Protein AF-X1HTS3-F1 (afdb_monomer)

Structure (mmCIF, N/CA/C/O backbone):
data_AF-X1HTS3-F1
#
_entry.id   AF-X1HTS3-F1
#
loop_
_atom_site.group_PDB
_atom_site.id
_atom_site.type_symbol
_atom_site.label_atom_id
_atom_site.label_alt_id
_atom_site.label_comp_id
_atom_site.label_asym_id
_atom_site.label_entity_id
_atom_site.label_seq_id
_atom_site.pdbx_PDB_ins_code
_atom_site.Cartn_x
_atom_site.Cartn_y
_atom_site.Cartn_z
_atom_site.occupancy
_atom_site.B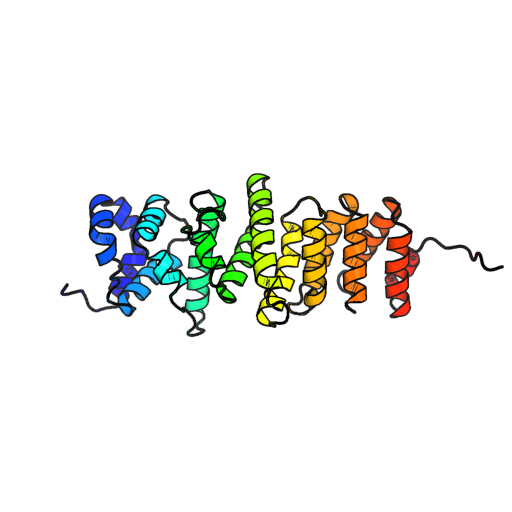_iso_or_equiv
_atom_site.auth_seq_id
_atom_site.auth_comp_id
_atom_site.auth_asym_id
_atom_site.auth_atom_id
_atom_site.pdbx_PDB_model_num
ATOM 1 N N . ARG A 1 1 ? 29.112 -5.895 -29.785 1.00 49.72 1 ARG A N 1
ATOM 2 C CA . ARG A 1 1 ? 28.984 -4.421 -29.858 1.00 49.72 1 ARG A CA 1
ATOM 3 C C . ARG A 1 1 ? 30.285 -3.902 -29.273 1.00 49.72 1 ARG A C 1
ATOM 5 O O . ARG A 1 1 ? 30.536 -4.240 -28.128 1.00 49.72 1 ARG A O 1
ATOM 12 N N . GLU A 1 2 ? 31.117 -3.188 -30.028 1.00 54.78 2 GLU A N 1
ATOM 13 C CA . GLU A 1 2 ? 32.070 -2.262 -29.398 1.00 54.78 2 GLU A CA 1
ATOM 14 C C . GLU A 1 2 ? 31.195 -1.134 -28.839 1.00 54.78 2 GLU A C 1
ATOM 16 O O . GLU A 1 2 ? 30.788 -0.220 -29.549 1.00 54.78 2 GLU A O 1
ATOM 21 N N . THR A 1 3 ? 30.652 -1.340 -27.641 1.00 61.19 3 THR A N 1
ATOM 22 C CA . THR A 1 3 ? 29.876 -0.321 -26.935 1.00 61.19 3 THR A CA 1
ATOM 23 C C . THR A 1 3 ? 30.837 0.685 -26.348 1.00 61.19 3 THR A C 1
ATOM 25 O O . THR A 1 3 ? 31.826 0.280 -25.745 1.00 61.19 3 THR A O 1
ATOM 28 N N . GLU A 1 4 ? 30.486 1.966 -26.444 1.00 73.94 4 GLU A N 1
ATOM 29 C CA . GLU A 1 4 ? 30.947 2.978 -25.496 1.00 73.94 4 GLU A CA 1
ATOM 30 C C . GLU A 1 4 ? 30.876 2.381 -24.071 1.00 73.94 4 GLU A C 1
ATOM 32 O O . GLU A 1 4 ? 29.781 1.994 -23.642 1.00 73.94 4 GLU A O 1
ATOM 37 N N . PRO A 1 5 ? 32.019 2.185 -23.385 1.00 77.31 5 PRO A N 1
ATOM 38 C CA . PRO A 1 5 ? 32.101 1.326 -22.202 1.00 77.31 5 PRO A CA 1
ATOM 39 C C . PRO A 1 5 ? 31.583 2.007 -20.933 1.00 77.31 5 PRO A C 1
ATOM 41 O O . PRO A 1 5 ? 31.473 1.368 -19.891 1.00 77.31 5 PRO A O 1
ATOM 44 N N . THR A 1 6 ? 31.268 3.299 -20.997 1.00 91.75 6 THR A N 1
ATOM 45 C CA . THR A 1 6 ? 30.862 4.084 -19.832 1.00 91.75 6 THR A CA 1
ATOM 46 C C . THR A 1 6 ? 29.429 3.759 -19.395 1.00 91.75 6 THR A C 1
ATOM 48 O O . THR A 1 6 ? 28.504 3.595 -20.205 1.00 91.75 6 THR A O 1
ATOM 51 N N . LEU A 1 7 ? 29.211 3.669 -18.081 1.00 92.25 7 LEU A N 1
ATOM 52 C CA . LEU A 1 7 ? 27.870 3.467 -17.522 1.00 92.25 7 LEU A CA 1
ATOM 53 C C . LEU A 1 7 ? 27.005 4.716 -17.726 1.00 92.25 7 LEU A C 1
ATOM 55 O O . LEU A 1 7 ? 25.802 4.602 -17.956 1.00 92.25 7 LEU A O 1
ATOM 59 N N . GLU A 1 8 ? 27.619 5.897 -17.749 1.00 93.62 8 GLU A N 1
ATOM 60 C CA . GLU A 1 8 ? 26.998 7.195 -18.013 1.00 93.62 8 GLU A CA 1
ATOM 61 C C . GLU A 1 8 ? 26.291 7.225 -19.368 1.00 93.62 8 GLU A C 1
ATOM 63 O O . GLU A 1 8 ? 25.178 7.754 -19.484 1.00 93.62 8 GLU A O 1
ATOM 68 N N . PHE A 1 9 ? 26.894 6.611 -20.391 1.00 93.69 9 PHE A N 1
ATOM 69 C CA . PHE A 1 9 ? 26.254 6.457 -21.691 1.00 93.69 9 PHE A CA 1
ATOM 70 C C . PHE A 1 9 ? 24.968 5.630 -21.575 1.00 93.69 9 PHE A C 1
ATOM 72 O O . PHE A 1 9 ? 23.927 6.006 -22.114 1.00 93.69 9 PHE A O 1
ATOM 79 N N . SER A 1 10 ? 25.002 4.547 -20.797 1.00 94.69 10 SER A N 1
ATOM 80 C CA . SER A 1 10 ? 23.842 3.668 -20.595 1.00 94.69 10 SER A CA 1
ATOM 81 C C . SER A 1 10 ? 22.725 4.379 -19.830 1.00 94.69 10 SER A C 1
ATOM 83 O O . SER A 1 10 ? 21.585 4.389 -20.298 1.00 94.69 10 SER A O 1
ATOM 85 N N . VAL A 1 11 ? 23.054 5.072 -18.732 1.00 95.12 11 VAL A N 1
ATOM 86 C CA . VAL A 1 11 ? 22.104 5.923 -17.989 1.00 95.12 11 VAL A CA 1
ATOM 87 C C . VAL A 1 11 ? 21.462 6.953 -18.917 1.00 95.12 11 VAL A C 1
ATOM 89 O O . VAL A 1 11 ? 20.243 7.135 -18.897 1.00 95.12 11 VAL A O 1
ATOM 92 N N . SER A 1 12 ? 22.265 7.601 -19.764 1.00 95.75 12 SER A N 1
ATOM 93 C CA . SER A 1 12 ? 21.791 8.615 -20.708 1.00 95.75 12 SER A CA 1
ATOM 94 C C . SER A 1 12 ? 20.804 8.036 -21.723 1.00 95.75 12 SER A C 1
ATOM 96 O O . SER A 1 12 ? 19.764 8.647 -21.973 1.00 95.75 12 SER A O 1
ATOM 98 N N . LEU A 1 13 ? 21.062 6.839 -22.259 1.00 95.25 13 LEU A N 1
ATOM 99 C CA . LEU A 1 13 ? 20.126 6.177 -23.170 1.00 95.25 13 LEU A CA 1
ATOM 100 C C . LEU A 1 13 ? 18.764 5.911 -22.511 1.00 95.25 13 LEU A C 1
ATOM 102 O O . LEU A 1 13 ? 17.727 6.154 -23.130 1.00 95.25 13 LEU A O 1
ATOM 106 N N . GLY A 1 14 ? 18.751 5.457 -21.256 1.00 95.44 14 GLY A N 1
ATOM 107 C CA . GLY A 1 14 ? 17.516 5.261 -20.495 1.00 95.44 14 GLY A CA 1
ATOM 108 C C . GLY A 1 14 ? 16.783 6.569 -20.204 1.00 95.44 14 GLY A C 1
ATOM 109 O O . GLY A 1 14 ? 15.591 6.707 -20.494 1.00 95.44 14 GLY A O 1
ATOM 110 N N . LYS A 1 15 ? 17.517 7.565 -19.696 1.00 95.50 15 LYS A N 1
ATOM 111 C CA . LYS A 1 15 ? 17.009 8.910 -19.394 1.00 95.50 15 LYS A CA 1
ATOM 112 C C . LYS A 1 15 ? 16.331 9.541 -20.604 1.00 95.50 15 LYS A C 1
ATOM 114 O O . LYS A 1 15 ? 15.234 10.081 -20.481 1.00 95.50 15 LYS A O 1
ATOM 119 N N . TYR A 1 16 ? 16.946 9.452 -21.779 1.00 96.12 16 TYR A N 1
ATOM 120 C CA . TYR A 1 16 ? 16.428 10.078 -22.993 1.00 96.12 16 TYR A CA 1
ATOM 121 C C . TYR A 1 16 ? 15.549 9.156 -23.849 1.00 96.12 16 TYR A C 1
ATOM 123 O O . TYR A 1 16 ? 15.117 9.578 -24.921 1.00 96.12 16 TYR A O 1
ATOM 131 N N . LEU A 1 17 ? 15.202 7.947 -23.383 1.00 96.50 17 LEU A N 1
ATOM 132 C CA . LEU A 1 17 ? 14.462 6.952 -24.171 1.00 96.50 17 LEU A CA 1
ATOM 133 C C . LEU A 1 17 ? 13.191 7.513 -24.823 1.00 96.50 17 LEU A C 1
ATOM 135 O O . LEU A 1 17 ? 12.964 7.271 -26.004 1.00 96.50 17 LEU A O 1
ATOM 139 N N . ALA A 1 18 ? 12.378 8.283 -24.090 1.00 94.75 18 ALA A N 1
ATOM 140 C CA . ALA A 1 18 ? 11.152 8.856 -24.650 1.00 94.75 18 ALA A CA 1
ATOM 141 C C . ALA A 1 18 ? 11.414 9.867 -25.775 1.00 94.75 18 ALA A C 1
ATOM 143 O O . ALA A 1 18 ? 10.659 9.905 -26.743 1.00 94.75 18 ALA A O 1
ATOM 144 N N . TYR A 1 19 ? 12.496 10.642 -25.682 1.00 95.12 19 TYR A N 1
ATOM 145 C CA . TYR A 1 19 ? 12.891 11.579 -26.731 1.00 95.12 19 TYR A CA 1
ATOM 146 C C . TYR A 1 19 ? 13.418 10.841 -27.960 1.00 95.12 19 TYR A C 1
ATOM 148 O O . TYR A 1 19 ? 13.017 11.153 -29.076 1.00 95.12 19 TYR A O 1
ATOM 156 N N . ILE A 1 20 ? 14.251 9.815 -27.766 1.00 95.69 20 ILE A N 1
ATOM 157 C CA . ILE A 1 20 ? 14.751 8.986 -28.873 1.00 95.69 20 ILE A CA 1
ATOM 158 C C . ILE A 1 20 ? 13.578 8.269 -29.558 1.00 95.69 20 ILE A C 1
ATOM 160 O O . ILE A 1 20 ? 13.512 8.223 -30.781 1.00 95.69 20 ILE A O 1
ATOM 164 N N . TYR A 1 21 ? 12.615 7.766 -28.781 1.00 96.19 21 TYR A N 1
ATOM 165 C CA . TYR A 1 21 ? 11.410 7.120 -29.302 1.00 96.19 21 TYR A CA 1
ATOM 166 C C . TYR A 1 21 ? 10.519 8.086 -30.089 1.00 96.19 21 TYR A C 1
ATOM 168 O O . TYR A 1 21 ? 9.949 7.703 -31.107 1.00 96.19 21 TYR A O 1
ATOM 176 N N . TYR A 1 22 ? 10.407 9.334 -29.632 1.00 95.44 22 TYR A N 1
ATOM 177 C CA . TYR A 1 22 ? 9.700 10.387 -30.358 1.00 95.44 22 TYR A CA 1
ATOM 178 C C . TYR A 1 22 ? 10.377 10.717 -31.697 1.00 95.44 22 TYR A C 1
ATOM 180 O O . TYR A 1 22 ? 9.685 10.896 -32.694 1.00 95.44 22 TYR A O 1
ATOM 188 N N . LEU A 1 23 ? 11.714 10.762 -31.727 1.00 97.56 23 LEU A N 1
ATOM 189 C CA . LEU A 1 23 ? 12.487 11.048 -32.939 1.00 97.56 23 LEU A CA 1
ATOM 190 C C . LEU A 1 23 ? 12.458 9.890 -33.947 1.00 97.56 23 LEU A C 1
ATOM 192 O O . LEU A 1 23 ? 12.258 10.125 -35.135 1.00 97.56 23 LEU A O 1
ATOM 196 N N . ASP A 1 24 ? 12.641 8.649 -33.489 1.00 97.56 24 ASP A N 1
ATOM 197 C CA . ASP A 1 24 ? 12.594 7.458 -34.342 1.00 97.56 24 ASP A CA 1
ATOM 198 C C . ASP A 1 24 ? 12.057 6.227 -33.588 1.00 97.56 24 ASP A C 1
ATOM 200 O O . ASP A 1 24 ? 12.786 5.375 -33.060 1.00 97.56 24 ASP A O 1
ATOM 204 N N . LYS A 1 25 ? 10.727 6.104 -33.592 1.00 97.06 25 LYS A N 1
ATOM 205 C CA . LYS A 1 25 ? 9.991 4.970 -33.015 1.00 97.06 25 LYS A CA 1
ATOM 206 C C . LYS A 1 25 ? 10.446 3.623 -33.581 1.00 97.06 25 LYS A C 1
ATOM 208 O O . LYS A 1 25 ? 10.535 2.641 -32.834 1.00 97.06 25 LYS A O 1
ATOM 213 N N . LYS A 1 26 ? 10.718 3.543 -34.890 1.00 98.06 26 LYS A N 1
ATOM 214 C CA . LYS A 1 26 ? 11.087 2.284 -35.556 1.00 98.06 26 LYS A CA 1
ATOM 215 C C . LYS A 1 26 ? 12.472 1.842 -35.102 1.00 98.06 26 LYS A C 1
ATOM 217 O O . LYS A 1 26 ? 12.658 0.672 -34.762 1.00 98.06 26 LYS A O 1
ATOM 222 N N . TRP A 1 27 ? 13.418 2.774 -35.038 1.00 97.69 27 TRP A N 1
ATOM 223 C CA . TRP A 1 27 ? 14.759 2.494 -34.554 1.00 97.69 27 TRP A CA 1
ATOM 224 C C . TRP A 1 27 ? 14.745 2.039 -33.096 1.00 97.69 27 TRP A C 1
ATOM 226 O O . TRP A 1 27 ? 15.319 0.991 -32.804 1.00 97.69 27 TRP A O 1
ATOM 236 N N . VAL A 1 28 ? 14.040 2.733 -32.193 1.00 97.69 28 VAL A N 1
ATOM 237 C CA . VAL A 1 28 ? 13.967 2.312 -30.779 1.00 97.69 28 VAL A CA 1
ATOM 238 C C . VAL A 1 28 ? 13.342 0.929 -30.642 1.00 97.69 28 VAL A C 1
ATOM 240 O O . VAL A 1 28 ? 13.884 0.084 -29.935 1.00 97.69 28 VAL A O 1
ATOM 243 N N . THR A 1 29 ? 12.252 0.660 -31.362 1.00 97.62 29 THR A N 1
ATOM 244 C CA . THR A 1 29 ? 11.585 -0.652 -31.332 1.00 97.62 29 THR A CA 1
ATOM 245 C C . THR A 1 29 ? 12.534 -1.776 -31.755 1.00 97.62 29 THR A C 1
ATOM 247 O O . THR A 1 29 ? 12.620 -2.798 -31.076 1.00 97.62 29 THR A O 1
ATOM 250 N N . ASN A 1 30 ? 13.303 -1.567 -32.828 1.00 97.62 30 ASN A N 1
ATOM 251 C CA . ASN A 1 30 ? 14.251 -2.558 -33.347 1.00 97.62 30 ASN A CA 1
ATOM 252 C C . ASN A 1 30 ? 15.521 -2.697 -32.493 1.00 97.62 30 ASN A C 1
ATOM 254 O O . ASN A 1 30 ? 16.197 -3.721 -32.556 1.00 97.62 30 ASN A O 1
ATOM 258 N N . ASN A 1 31 ? 15.865 -1.677 -31.702 1.00 96.62 31 ASN A N 1
ATOM 259 C CA . ASN A 1 31 ? 17.111 -1.618 -30.938 1.00 96.62 31 ASN A CA 1
ATOM 260 C C . ASN A 1 31 ? 16.891 -1.627 -29.417 1.00 96.62 31 ASN A C 1
ATOM 262 O O . ASN A 1 31 ? 17.845 -1.400 -28.677 1.00 96.62 31 ASN A O 1
ATOM 266 N N . ILE A 1 32 ? 15.687 -1.929 -28.918 1.00 97.38 32 ILE A N 1
ATOM 267 C CA . ILE A 1 32 ? 15.383 -1.844 -27.480 1.00 97.38 32 ILE A CA 1
ATOM 268 C C . ILE A 1 32 ? 16.305 -2.728 -26.627 1.00 97.38 32 ILE A C 1
ATOM 270 O O . ILE A 1 32 ? 16.871 -2.257 -25.647 1.00 97.38 32 ILE A O 1
ATOM 274 N N . ASN A 1 33 ? 16.582 -3.960 -27.064 1.00 96.38 33 ASN A N 1
ATOM 275 C CA . ASN A 1 33 ? 17.510 -4.866 -26.373 1.00 96.38 33 ASN A CA 1
ATOM 276 C C . ASN A 1 33 ? 18.985 -4.448 -26.528 1.00 96.38 33 ASN A C 1
ATOM 278 O O . ASN A 1 33 ? 19.842 -4.943 -25.808 1.00 96.38 33 ASN A O 1
ATOM 282 N N . ARG A 1 34 ? 19.304 -3.535 -27.456 1.00 93.75 34 ARG A N 1
ATOM 283 C CA . ARG A 1 34 ? 20.626 -2.893 -27.523 1.00 93.75 34 ARG A CA 1
ATOM 284 C C . ARG A 1 34 ? 20.688 -1.696 -26.580 1.00 93.75 34 ARG A C 1
ATOM 286 O O . ARG A 1 34 ? 21.739 -1.442 -26.011 1.00 93.75 34 ARG A O 1
ATOM 293 N N . ILE A 1 35 ? 19.598 -0.954 -26.404 1.00 95.19 35 ILE A N 1
ATOM 294 C CA . ILE A 1 35 ? 19.522 0.117 -25.400 1.00 95.19 35 ILE A CA 1
ATOM 295 C C . ILE A 1 35 ? 19.636 -0.476 -23.989 1.00 95.19 35 ILE A C 1
ATOM 297 O O . ILE A 1 35 ? 20.363 0.058 -23.160 1.00 95.19 35 ILE A O 1
ATOM 301 N N . PHE A 1 36 ? 18.985 -1.617 -23.761 1.00 95.38 36 PHE A N 1
ATOM 302 C CA . PHE A 1 36 ? 18.969 -2.355 -22.501 1.00 95.38 36 PHE A CA 1
ATOM 303 C C . PHE A 1 36 ? 19.617 -3.741 -22.688 1.00 95.38 36 PHE A C 1
ATOM 305 O O . PHE A 1 36 ? 18.897 -4.729 -22.872 1.00 95.38 36 PHE A O 1
ATOM 312 N N . PRO A 1 37 ? 20.961 -3.837 -22.679 1.00 93.00 37 PRO A N 1
ATOM 313 C CA . PRO A 1 37 ? 21.684 -5.062 -23.024 1.00 93.00 37 PRO A CA 1
ATOM 314 C C . PRO A 1 37 ? 21.517 -6.146 -21.954 1.00 93.00 37 PRO A C 1
ATOM 316 O O . PRO A 1 37 ? 22.224 -6.154 -20.958 1.00 93.00 37 PRO A O 1
ATOM 319 N N . LYS A 1 38 ? 20.597 -7.093 -22.163 1.00 89.50 38 LYS A N 1
ATOM 320 C CA . LYS A 1 38 ? 20.251 -8.118 -21.157 1.00 89.50 38 LYS A CA 1
ATOM 321 C C . LYS A 1 38 ? 21.414 -9.009 -20.726 1.00 89.50 38 LYS A C 1
ATOM 323 O O . LYS A 1 38 ? 21.359 -9.503 -19.605 1.00 89.50 38 LYS A O 1
ATOM 328 N N . ASP A 1 39 ? 22.411 -9.181 -21.587 1.00 90.12 39 ASP A N 1
ATOM 329 C CA . ASP A 1 39 ? 23.591 -10.018 -21.342 1.00 90.12 39 ASP A CA 1
ATOM 330 C C . ASP A 1 39 ? 24.698 -9.264 -20.577 1.00 90.12 39 ASP A C 1
ATOM 332 O O . ASP A 1 39 ? 25.753 -9.824 -20.299 1.00 90.12 39 ASP A O 1
ATOM 336 N N . ASN A 1 40 ? 24.481 -7.981 -20.255 1.00 90.81 40 ASN A N 1
ATOM 337 C CA . ASN A 1 40 ? 25.385 -7.160 -19.457 1.00 90.81 40 ASN A CA 1
ATOM 338 C C . ASN A 1 40 ? 24.595 -6.452 -18.348 1.00 90.81 40 ASN A C 1
ATOM 340 O O . ASN A 1 40 ? 24.005 -5.392 -18.572 1.00 90.81 40 ASN A O 1
ATOM 344 N N . ASP A 1 41 ? 24.586 -7.048 -17.155 1.00 89.56 41 ASP A N 1
ATOM 345 C CA . ASP A 1 41 ? 23.763 -6.592 -16.031 1.00 89.56 41 ASP A CA 1
ATOM 346 C C . ASP A 1 41 ? 24.087 -5.165 -15.585 1.00 89.56 41 ASP A C 1
ATOM 348 O O . ASP A 1 41 ? 23.161 -4.386 -15.375 1.00 89.56 41 ASP A O 1
ATOM 352 N N . LEU A 1 42 ? 25.368 -4.781 -15.542 1.00 90.19 42 LEU A N 1
ATOM 353 C CA . LEU A 1 42 ? 25.788 -3.434 -15.140 1.00 90.19 42 LEU A CA 1
ATOM 354 C C . LEU A 1 42 ? 25.238 -2.361 -16.088 1.00 90.19 42 LEU A C 1
ATOM 356 O O . LEU A 1 42 ? 24.623 -1.385 -15.657 1.00 90.19 42 LEU A O 1
ATOM 360 N N . HIS A 1 43 ? 25.406 -2.556 -17.398 1.00 92.50 43 HIS A N 1
ATOM 361 C CA . HIS A 1 43 ? 24.903 -1.611 -18.396 1.00 92.50 43 HIS A CA 1
ATOM 362 C C . HIS A 1 43 ? 23.375 -1.637 -18.503 1.00 92.50 43 HIS A C 1
ATOM 364 O O . HIS A 1 43 ? 22.750 -0.591 -18.697 1.00 92.50 43 HIS A O 1
ATOM 370 N N . TRP A 1 44 ? 22.758 -2.815 -18.368 1.00 94.69 44 TRP A N 1
ATOM 371 C CA . TRP A 1 44 ? 21.305 -2.942 -18.323 1.00 94.69 44 TRP A CA 1
ATOM 372 C C . TRP A 1 44 ? 20.720 -2.185 -17.130 1.00 94.69 44 TRP A C 1
ATOM 374 O O . TRP A 1 44 ? 19.797 -1.394 -17.324 1.00 94.69 44 TRP A O 1
ATOM 384 N N . GLN A 1 45 ? 21.275 -2.382 -15.932 1.00 91.94 45 GLN A N 1
ATOM 385 C CA . GLN A 1 45 ? 20.830 -1.726 -14.707 1.00 91.94 45 GLN A CA 1
ATOM 386 C C . GLN A 1 45 ? 21.020 -0.216 -14.816 1.00 91.94 45 GLN A C 1
ATOM 388 O O . GLN A 1 45 ? 20.069 0.522 -14.591 1.00 91.94 45 GLN A O 1
ATOM 393 N N . ALA A 1 46 ? 22.188 0.255 -15.263 1.00 92.62 46 ALA A N 1
ATOM 394 C CA . ALA A 1 46 ? 22.448 1.677 -15.483 1.00 92.62 46 ALA A CA 1
ATOM 395 C C . ALA A 1 46 ? 21.421 2.318 -16.437 1.00 92.62 46 ALA A C 1
ATOM 397 O O . ALA A 1 46 ? 20.824 3.352 -16.122 1.00 92.62 46 ALA A O 1
ATOM 398 N N . ALA A 1 47 ? 21.147 1.677 -17.579 1.00 95.00 47 ALA A N 1
ATOM 399 C CA . ALA A 1 47 ? 20.139 2.159 -18.517 1.00 95.00 47 ALA A CA 1
ATOM 400 C C . ALA A 1 47 ? 18.726 2.128 -17.925 1.00 95.00 47 ALA A C 1
ATOM 402 O O . ALA A 1 47 ? 17.976 3.098 -18.052 1.00 95.00 47 ALA A O 1
ATOM 403 N N . PHE A 1 48 ? 18.334 1.038 -17.267 1.00 94.88 48 PHE A N 1
ATOM 404 C CA . PHE A 1 48 ? 16.983 0.897 -16.729 1.00 94.88 48 PHE A CA 1
ATOM 405 C C . PHE A 1 48 ? 16.733 1.835 -15.541 1.00 94.88 48 PHE A C 1
ATOM 407 O O . PHE A 1 48 ? 15.667 2.439 -15.467 1.00 94.88 48 PHE A O 1
ATOM 414 N N . THR A 1 49 ? 17.742 2.067 -14.700 1.00 92.56 49 THR A N 1
ATOM 415 C CA . THR A 1 49 ? 17.766 3.110 -13.664 1.00 92.56 49 THR A CA 1
ATOM 416 C C . THR A 1 49 ? 17.546 4.493 -14.272 1.00 92.56 49 THR A C 1
ATOM 418 O O . THR A 1 49 ? 16.667 5.227 -13.820 1.00 92.56 49 THR A O 1
ATOM 421 N N . GLY A 1 50 ? 18.265 4.838 -15.348 1.00 94.12 50 GLY A N 1
ATOM 422 C CA . GLY A 1 50 ? 18.048 6.094 -16.072 1.00 94.12 50 GLY A CA 1
ATOM 423 C C . GLY A 1 50 ? 16.616 6.230 -16.604 1.00 94.12 50 GLY A C 1
ATOM 424 O O . GLY A 1 50 ? 16.022 7.304 -16.542 1.00 94.12 50 GLY A O 1
ATOM 425 N N . TYR A 1 51 ? 16.020 5.136 -17.078 1.00 95.50 51 TYR A N 1
ATOM 426 C CA . TYR A 1 51 ? 14.622 5.138 -17.502 1.00 95.50 51 TYR A CA 1
ATOM 427 C C . TYR A 1 51 ? 13.648 5.333 -16.322 1.00 95.50 51 TYR A C 1
ATOM 429 O O . TYR A 1 51 ? 12.814 6.236 -16.353 1.00 95.50 51 TYR A O 1
ATOM 437 N N . LEU A 1 52 ? 13.758 4.536 -15.259 1.00 93.62 52 LEU A N 1
ATOM 438 C CA . LEU A 1 52 ? 12.839 4.596 -14.118 1.00 93.62 52 LEU A CA 1
ATOM 439 C C . LEU A 1 52 ? 12.917 5.928 -13.360 1.00 93.62 52 LEU A C 1
ATOM 441 O O . LEU A 1 52 ? 11.893 6.460 -12.936 1.00 93.62 52 LEU A O 1
ATOM 445 N N . PHE A 1 53 ? 14.117 6.488 -13.201 1.00 91.25 53 PHE A N 1
ATOM 446 C CA . PHE A 1 53 ? 14.317 7.704 -12.415 1.00 91.25 53 PHE A CA 1
ATOM 447 C C . PHE A 1 53 ? 13.761 8.959 -13.101 1.00 91.25 53 PHE A C 1
ATOM 449 O O . PHE A 1 53 ? 13.151 9.807 -12.449 1.00 91.25 53 PHE A O 1
ATOM 456 N N . TYR A 1 54 ? 13.973 9.097 -14.415 1.00 89.75 54 TYR A N 1
ATOM 457 C CA . TYR A 1 54 ? 13.669 10.340 -15.130 1.00 89.75 54 TYR A CA 1
ATOM 458 C C . TYR A 1 54 ? 12.275 10.371 -15.780 1.00 89.75 54 TYR A C 1
ATOM 460 O O . TYR A 1 54 ? 11.783 11.456 -16.102 1.00 89.75 54 TYR A O 1
ATOM 468 N N . HIS A 1 55 ? 11.596 9.230 -15.946 1.00 83.31 55 HIS A N 1
ATOM 469 C CA . HIS A 1 55 ? 10.284 9.164 -16.607 1.00 83.31 55 HIS A CA 1
ATOM 470 C C . HIS A 1 55 ? 9.117 9.128 -15.616 1.00 83.31 55 HIS A C 1
ATOM 472 O O . HIS A 1 55 ? 8.438 8.123 -15.460 1.00 83.31 55 HIS A O 1
ATOM 478 N N . ASN A 1 56 ? 8.801 10.277 -15.012 1.00 71.81 56 ASN A N 1
ATOM 479 C CA . ASN A 1 56 ? 7.645 10.411 -14.106 1.00 71.81 56 ASN A CA 1
ATOM 480 C C . ASN A 1 56 ? 6.277 10.182 -14.785 1.00 71.81 56 ASN A C 1
ATOM 482 O O . ASN A 1 56 ? 5.283 9.921 -14.107 1.00 71.81 56 ASN A O 1
ATOM 486 N N . ARG A 1 57 ? 6.191 10.344 -16.112 1.00 81.56 57 ARG A N 1
ATOM 487 C CA . ARG A 1 57 ? 4.982 10.077 -16.904 1.00 81.56 57 ARG A CA 1
ATOM 488 C C . ARG A 1 57 ? 5.247 8.900 -17.825 1.00 81.56 57 ARG A C 1
ATOM 490 O O . ARG A 1 57 ? 6.130 8.957 -18.676 1.00 81.56 57 ARG A O 1
ATOM 497 N N . ILE A 1 58 ? 4.441 7.860 -17.682 1.00 85.31 58 ILE A N 1
ATOM 498 C CA . ILE A 1 58 ? 4.635 6.621 -18.424 1.00 85.31 58 ILE A CA 1
ATOM 499 C C . ILE A 1 58 ? 4.058 6.774 -19.826 1.00 85.31 58 ILE A C 1
ATOM 501 O O . ILE A 1 58 ? 2.852 6.945 -20.006 1.00 85.31 58 ILE A O 1
ATOM 505 N N . ASN A 1 59 ? 4.924 6.679 -20.830 1.00 90.31 59 ASN A N 1
ATOM 506 C CA . ASN A 1 59 ? 4.495 6.514 -22.210 1.00 90.31 59 ASN A CA 1
ATOM 507 C C . ASN A 1 59 ? 4.021 5.066 -22.424 1.00 90.31 59 ASN A C 1
ATOM 509 O O . ASN A 1 59 ? 4.785 4.129 -22.185 1.00 90.31 59 ASN A O 1
ATOM 513 N N . ASN A 1 60 ? 2.776 4.900 -22.881 1.00 92.69 60 ASN A N 1
ATOM 514 C CA . ASN A 1 60 ? 2.152 3.591 -23.091 1.00 92.69 60 ASN A CA 1
ATOM 515 C C . ASN A 1 60 ? 2.972 2.685 -24.015 1.00 92.69 60 ASN A C 1
ATOM 517 O O . ASN A 1 60 ? 3.295 1.556 -23.657 1.00 92.69 60 ASN A O 1
ATOM 521 N N . ASP A 1 61 ? 3.358 3.189 -25.186 1.00 94.94 61 ASP A N 1
ATOM 522 C CA . ASP A 1 61 ? 4.070 2.377 -26.167 1.00 94.94 61 ASP A CA 1
ATOM 523 C C . ASP A 1 61 ? 5.418 1.895 -25.623 1.00 94.94 61 ASP A C 1
ATOM 525 O O . ASP A 1 61 ? 5.791 0.740 -25.819 1.00 94.94 61 ASP A O 1
ATOM 529 N N . ILE A 1 62 ? 6.139 2.766 -24.911 1.00 96.25 62 ILE A N 1
ATOM 530 C CA . ILE A 1 62 ? 7.432 2.426 -24.310 1.00 96.25 62 ILE A CA 1
ATOM 531 C C . ILE A 1 62 ? 7.246 1.404 -23.187 1.00 96.25 62 ILE A C 1
ATOM 533 O O . ILE A 1 62 ? 7.999 0.435 -23.116 1.00 96.25 62 ILE A O 1
ATOM 537 N N . TYR A 1 63 ? 6.230 1.579 -22.339 1.00 96.50 63 TYR A N 1
ATOM 538 C CA . TYR A 1 63 ? 5.896 0.615 -21.293 1.00 96.50 63 TYR A CA 1
ATOM 539 C C . TYR A 1 63 ? 5.617 -0.771 -21.882 1.00 96.50 63 TYR A C 1
ATOM 541 O O . TYR A 1 63 ? 6.244 -1.752 -21.478 1.00 96.50 63 TYR A O 1
ATOM 549 N N . LEU A 1 64 ? 4.740 -0.845 -22.887 1.00 95.81 64 LEU A N 1
ATOM 550 C CA . LEU A 1 64 ? 4.393 -2.092 -23.565 1.00 95.81 64 LEU A CA 1
ATOM 551 C C . LEU A 1 64 ? 5.593 -2.701 -24.298 1.00 95.81 64 LEU A C 1
ATOM 553 O O . LEU A 1 64 ? 5.764 -3.919 -24.274 1.00 95.81 64 LEU A O 1
ATOM 557 N N . LEU A 1 65 ? 6.456 -1.879 -24.902 1.00 97.44 65 LEU A N 1
ATOM 558 C CA . LEU A 1 65 ? 7.683 -2.334 -25.555 1.00 97.44 65 LEU A CA 1
ATOM 559 C C . LEU A 1 65 ? 8.652 -2.966 -24.547 1.00 97.44 65 LEU A C 1
ATOM 561 O O . LEU A 1 65 ? 9.161 -4.062 -24.791 1.00 97.44 65 LEU A O 1
ATOM 565 N N . LEU A 1 66 ? 8.882 -2.311 -23.406 1.00 97.31 66 LEU A N 1
ATOM 566 C CA . LEU A 1 66 ? 9.753 -2.814 -22.342 1.00 97.31 66 LEU A CA 1
ATOM 567 C C . LEU A 1 66 ? 9.179 -4.070 -21.675 1.00 97.31 66 LEU A C 1
ATOM 569 O O . LEU A 1 66 ? 9.928 -5.006 -21.388 1.00 97.31 66 LEU A O 1
ATOM 573 N N . ARG A 1 67 ? 7.854 -4.118 -21.480 1.00 96.06 67 ARG A N 1
ATOM 574 C CA . ARG A 1 67 ? 7.123 -5.292 -20.982 1.00 96.06 67 ARG A CA 1
ATOM 575 C C . ARG A 1 67 ? 7.264 -6.472 -21.937 1.00 96.06 67 ARG A C 1
ATOM 577 O O . ARG A 1 67 ? 7.703 -7.532 -21.512 1.00 96.06 67 ARG A O 1
ATOM 584 N N . LYS A 1 68 ? 6.965 -6.281 -23.228 1.00 96.50 68 LYS A N 1
ATOM 585 C CA . LYS A 1 68 ? 7.089 -7.314 -24.275 1.00 96.50 68 LYS A CA 1
ATOM 586 C C . LYS A 1 68 ? 8.512 -7.868 -24.378 1.00 96.50 68 LYS A C 1
ATOM 588 O O . LYS A 1 68 ? 8.698 -9.025 -24.731 1.00 96.50 68 LYS A O 1
ATOM 593 N N . ASN A 1 69 ? 9.512 -7.044 -24.070 1.00 97.12 69 ASN A N 1
ATOM 594 C CA . ASN A 1 69 ? 10.914 -7.444 -24.051 1.00 97.12 69 ASN A CA 1
ATOM 595 C C . ASN A 1 69 ? 11.404 -7.876 -22.657 1.00 97.12 69 ASN A C 1
ATOM 597 O O . ASN A 1 69 ? 12.608 -7.985 -22.466 1.00 97.12 69 ASN A O 1
ATOM 601 N N . ASN A 1 70 ? 10.533 -8.171 -21.689 1.00 95.81 70 ASN A N 1
ATOM 602 C CA . ASN A 1 70 ? 10.888 -8.706 -20.365 1.00 95.81 70 ASN A CA 1
ATOM 603 C C . ASN A 1 70 ? 11.839 -7.833 -19.521 1.00 95.81 70 ASN A C 1
ATOM 605 O O . ASN A 1 70 ? 12.430 -8.331 -18.565 1.00 95.81 70 ASN A O 1
ATOM 609 N N . HIS A 1 71 ? 11.985 -6.536 -19.814 1.00 96.31 71 HIS A N 1
ATOM 610 C CA . HIS A 1 71 ? 12.837 -5.662 -18.996 1.00 96.31 71 HIS A CA 1
ATOM 611 C C . HIS A 1 71 ? 12.220 -5.400 -17.618 1.00 96.31 71 HIS A C 1
ATOM 613 O O . HIS A 1 71 ? 12.927 -5.446 -16.619 1.00 96.31 71 HIS A O 1
ATOM 619 N N . TYR A 1 72 ? 10.896 -5.229 -17.542 1.00 95.56 72 TYR A N 1
ATOM 620 C CA . TYR A 1 72 ? 10.199 -5.132 -16.256 1.00 95.56 72 TYR A CA 1
ATOM 621 C C . TYR A 1 72 ? 10.288 -6.425 -15.442 1.00 95.56 72 TYR A C 1
ATOM 623 O O . TYR A 1 72 ? 10.526 -6.358 -14.246 1.00 95.56 72 TYR A O 1
ATOM 631 N N . ILE A 1 73 ? 10.150 -7.597 -16.074 1.00 94.12 73 ILE A N 1
ATOM 632 C CA . ILE A 1 73 ? 10.298 -8.888 -15.380 1.00 94.12 73 ILE A CA 1
ATOM 633 C C . ILE A 1 73 ? 11.707 -9.034 -14.811 1.00 94.12 73 ILE A C 1
ATOM 635 O O . ILE A 1 73 ? 11.851 -9.371 -13.639 1.00 94.12 73 ILE A O 1
ATOM 639 N N . LYS A 1 74 ? 12.734 -8.714 -15.612 1.00 92.75 74 LYS A N 1
ATOM 640 C CA . LYS A 1 74 ? 14.121 -8.705 -15.143 1.00 92.75 74 LYS A CA 1
ATOM 641 C C . LYS A 1 74 ? 14.293 -7.765 -13.946 1.00 92.75 74 LYS A C 1
ATOM 643 O O . LYS A 1 74 ? 14.921 -8.161 -12.981 1.00 92.75 74 LYS A O 1
ATOM 648 N N . ALA A 1 75 ? 13.676 -6.582 -13.961 1.00 92.06 75 ALA A N 1
ATOM 649 C CA . ALA A 1 75 ? 13.719 -5.641 -12.839 1.00 92.06 75 ALA A CA 1
ATOM 650 C C . ALA A 1 75 ? 12.948 -6.108 -11.594 1.00 92.06 75 ALA A C 1
ATOM 652 O O . ALA A 1 75 ? 13.403 -5.875 -10.487 1.00 92.06 75 ALA A O 1
ATOM 653 N N . ILE A 1 76 ? 11.809 -6.788 -11.745 1.00 92.00 76 ILE A N 1
ATOM 654 C CA . ILE A 1 76 ? 11.065 -7.360 -10.607 1.00 92.00 76 ILE A CA 1
ATOM 655 C C . ILE A 1 76 ? 11.890 -8.446 -9.905 1.00 92.00 76 ILE A C 1
ATOM 657 O O . ILE A 1 76 ? 11.809 -8.587 -8.687 1.00 92.00 76 ILE A O 1
ATOM 661 N N . GLN A 1 77 ? 12.642 -9.228 -10.684 1.00 88.44 77 GLN A N 1
ATOM 662 C CA . GLN A 1 77 ? 13.474 -10.333 -10.204 1.00 88.44 77 GLN A CA 1
ATOM 663 C C . GLN A 1 77 ? 14.866 -9.886 -9.752 1.00 88.44 77 GLN A C 1
ATOM 665 O O . GLN A 1 77 ? 15.503 -10.604 -8.985 1.00 88.44 77 GLN A O 1
ATOM 670 N N . ALA A 1 78 ? 15.341 -8.742 -10.246 1.00 82.31 78 ALA A N 1
ATOM 671 C CA . ALA A 1 78 ? 16.588 -8.140 -9.816 1.00 82.31 78 ALA A CA 1
ATOM 672 C C . ALA A 1 78 ? 16.422 -7.635 -8.387 1.00 82.31 78 ALA A C 1
ATOM 674 O O . ALA A 1 78 ? 15.492 -6.887 -8.076 1.00 82.31 78 ALA A O 1
ATOM 675 N N . ASP A 1 79 ? 17.335 -8.050 -7.522 1.00 67.25 79 ASP A N 1
ATOM 676 C CA . ASP A 1 79 ? 17.362 -7.553 -6.164 1.00 67.25 79 ASP A CA 1
ATOM 677 C C . ASP A 1 79 ? 18.097 -6.210 -6.158 1.00 67.25 79 ASP A C 1
ATOM 679 O O . ASP A 1 79 ? 19.322 -6.152 -6.190 1.00 67.25 79 ASP A O 1
ATOM 683 N N . PHE A 1 80 ? 17.346 -5.108 -6.171 1.00 64.81 80 PHE A N 1
ATOM 684 C CA . PHE A 1 80 ? 17.889 -3.763 -5.951 1.00 64.81 80 PHE A CA 1
ATOM 685 C C . PHE A 1 80 ? 18.181 -3.552 -4.445 1.00 64.81 80 PHE A C 1
ATOM 687 O O . PHE A 1 80 ? 17.806 -2.538 -3.871 1.00 64.81 80 PHE A O 1
ATOM 694 N N . SER A 1 81 ? 18.734 -4.547 -3.746 1.00 51.19 81 SER A N 1
ATOM 695 C CA . SER A 1 81 ? 18.772 -4.603 -2.273 1.00 51.19 81 SER A CA 1
ATOM 696 C C . SER A 1 81 ? 20.103 -4.222 -1.640 1.00 51.19 81 SER A C 1
ATOM 698 O O . SER A 1 81 ? 20.252 -4.383 -0.428 1.00 51.19 81 SER A O 1
ATOM 700 N N . ASP A 1 82 ? 21.022 -3.599 -2.381 1.00 51.97 82 ASP A N 1
ATOM 701 C CA . ASP A 1 82 ? 22.264 -3.056 -1.803 1.00 51.97 82 ASP A CA 1
ATOM 702 C C . ASP A 1 82 ? 22.016 -1.883 -0.817 1.00 51.97 82 ASP A C 1
ATOM 704 O O . ASP A 1 82 ? 22.947 -1.231 -0.346 1.00 51.97 82 ASP A O 1
ATOM 708 N N . ASN A 1 83 ? 20.754 -1.654 -0.421 1.00 52.06 83 ASN A N 1
ATOM 709 C CA . ASN A 1 83 ? 20.301 -0.776 0.658 1.00 52.06 83 ASN A CA 1
ATOM 710 C C . ASN A 1 83 ? 20.751 0.682 0.501 1.00 52.06 83 ASN A C 1
ATOM 712 O O . ASN A 1 83 ? 20.795 1.437 1.476 1.00 52.06 83 ASN A O 1
ATOM 716 N N . THR A 1 84 ? 21.041 1.115 -0.728 1.00 61.50 84 THR A N 1
ATOM 717 C CA . THR A 1 84 ? 21.289 2.526 -1.006 1.00 61.50 84 THR A CA 1
ATOM 718 C C . THR A 1 84 ? 19.965 3.282 -1.170 1.00 61.50 84 THR A C 1
ATOM 720 O O . THR A 1 84 ? 18.944 2.733 -1.586 1.00 61.50 84 THR A O 1
ATOM 723 N N . ILE A 1 85 ? 19.971 4.587 -0.870 1.00 61.97 85 ILE A N 1
ATOM 724 C CA . ILE A 1 85 ? 18.811 5.477 -1.099 1.00 61.97 85 ILE A CA 1
ATOM 725 C C . ILE A 1 85 ? 18.406 5.486 -2.584 1.00 61.97 85 ILE A C 1
ATOM 727 O O . ILE A 1 85 ? 17.237 5.673 -2.931 1.00 61.97 85 ILE A O 1
ATOM 731 N N . ILE A 1 86 ? 19.382 5.300 -3.474 1.00 65.56 86 ILE A N 1
ATOM 732 C CA . ILE A 1 86 ? 19.146 5.244 -4.914 1.00 65.56 86 ILE A CA 1
ATOM 733 C C . ILE A 1 86 ? 18.329 3.994 -5.231 1.00 65.56 86 ILE A C 1
ATOM 735 O O . ILE A 1 86 ? 17.304 4.104 -5.897 1.00 65.56 86 ILE A O 1
ATOM 739 N N . ASP A 1 87 ? 18.705 2.841 -4.687 1.00 75.56 87 ASP A N 1
ATOM 740 C CA . ASP A 1 87 ? 18.028 1.584 -4.989 1.00 75.56 87 ASP A CA 1
ATOM 741 C C . ASP A 1 87 ? 16.578 1.549 -4.495 1.00 75.56 87 ASP A C 1
ATOM 743 O O . ASP A 1 87 ? 15.686 1.127 -5.237 1.00 75.56 87 ASP A O 1
ATOM 747 N N . SER A 1 88 ? 16.301 2.088 -3.300 1.00 80.06 88 SER A N 1
ATOM 748 C CA . SER A 1 88 ? 14.923 2.208 -2.802 1.00 80.06 88 SER A CA 1
ATOM 749 C C . SER A 1 88 ? 14.075 3.129 -3.683 1.00 80.06 88 SER A C 1
ATOM 751 O O . SER A 1 88 ? 12.936 2.800 -4.018 1.00 80.06 88 SER A O 1
ATOM 753 N N . THR A 1 89 ? 14.652 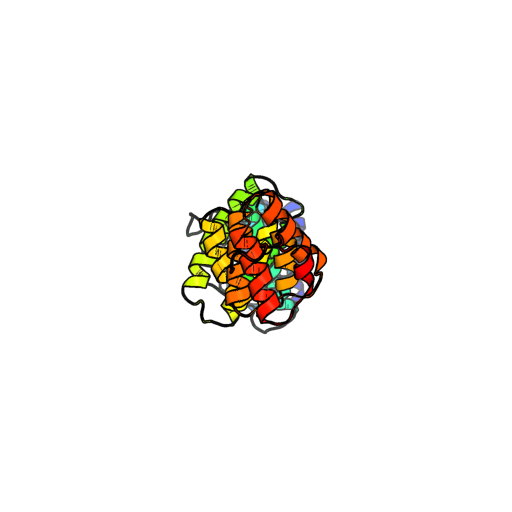4.238 -4.156 1.00 86.44 89 THR A N 1
ATOM 754 C CA . THR A 1 89 ? 13.978 5.147 -5.092 1.00 86.44 89 THR A CA 1
ATOM 755 C C . THR A 1 89 ? 13.672 4.450 -6.418 1.00 86.44 89 THR A C 1
ATOM 757 O O . THR A 1 89 ? 12.582 4.614 -6.966 1.00 86.44 89 THR A O 1
ATOM 760 N N . ILE A 1 90 ? 14.608 3.664 -6.957 1.00 90.06 90 ILE A N 1
ATOM 761 C CA . ILE A 1 90 ? 14.407 2.939 -8.219 1.00 90.06 90 ILE A CA 1
ATOM 762 C C . ILE A 1 90 ? 13.349 1.845 -8.073 1.00 90.06 90 ILE A C 1
ATOM 764 O O . ILE A 1 90 ? 12.501 1.704 -8.959 1.00 90.06 90 ILE A O 1
ATOM 768 N N . LEU A 1 91 ? 13.332 1.136 -6.945 1.00 91.31 91 LEU A N 1
ATOM 769 C CA . LEU A 1 91 ? 12.292 0.164 -6.630 1.00 91.31 91 LEU A CA 1
ATOM 770 C C . LEU A 1 91 ? 10.904 0.814 -6.578 1.00 91.31 91 LEU A C 1
ATOM 772 O O . LEU A 1 91 ? 9.965 0.323 -7.210 1.00 91.31 91 LEU A O 1
ATOM 776 N N . ASP A 1 92 ? 10.780 1.952 -5.894 1.00 91.19 92 ASP A N 1
ATOM 777 C CA . ASP A 1 92 ? 9.528 2.704 -5.830 1.00 91.19 92 ASP A CA 1
ATOM 778 C C . ASP A 1 92 ? 9.064 3.121 -7.228 1.00 91.19 92 ASP A C 1
ATOM 780 O O . ASP A 1 92 ? 7.884 2.993 -7.553 1.00 91.19 92 ASP A O 1
ATOM 784 N N . ARG A 1 93 ? 9.980 3.570 -8.097 1.00 93.06 93 ARG A N 1
ATOM 785 C CA . ARG A 1 93 ? 9.658 3.922 -9.490 1.00 93.06 93 ARG A CA 1
ATOM 786 C C . ARG A 1 93 ? 9.207 2.720 -10.311 1.00 93.06 93 ARG A C 1
ATOM 788 O O . ARG A 1 93 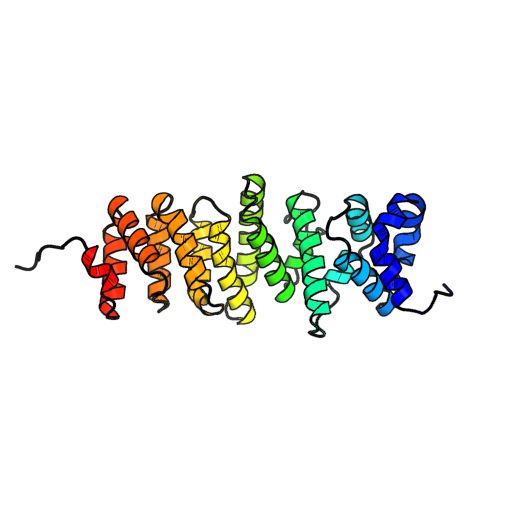? 8.223 2.826 -11.045 1.00 93.06 93 ARG A O 1
ATOM 795 N N . LEU A 1 94 ? 9.872 1.574 -10.163 1.00 94.75 94 LEU A N 1
ATOM 796 C CA . LEU A 1 94 ? 9.470 0.322 -10.804 1.00 94.75 94 LEU A CA 1
ATOM 797 C C . LEU A 1 94 ? 8.034 -0.054 -10.418 1.00 94.75 94 LEU A C 1
ATOM 799 O O . LEU A 1 94 ? 7.193 -0.304 -11.287 1.00 94.75 94 LEU A O 1
ATOM 803 N N . VAL A 1 95 ? 7.740 -0.053 -9.118 1.00 95.44 95 VAL A N 1
ATOM 804 C CA . VAL A 1 95 ? 6.416 -0.396 -8.595 1.00 95.44 95 VAL A CA 1
ATOM 805 C C . VAL A 1 95 ? 5.373 0.634 -9.023 1.00 95.44 95 VAL A C 1
ATOM 807 O O . VAL A 1 95 ? 4.299 0.251 -9.485 1.00 95.44 95 VAL A O 1
ATOM 810 N N . GLN A 1 96 ? 5.691 1.931 -8.977 1.00 95.31 96 GLN A N 1
ATOM 811 C CA . GLN A 1 96 ? 4.828 3.000 -9.493 1.00 95.31 96 GLN A CA 1
ATOM 812 C C . GLN A 1 96 ? 4.452 2.759 -10.955 1.00 95.31 96 GLN A C 1
ATOM 814 O O . GLN A 1 96 ? 3.277 2.881 -11.308 1.00 95.31 96 GLN A O 1
ATOM 819 N N . HIS A 1 97 ? 5.416 2.374 -11.800 1.00 95.94 97 HIS A N 1
ATOM 820 C CA . HIS A 1 97 ? 5.145 2.106 -13.209 1.00 95.94 97 HIS A CA 1
ATOM 821 C C . HIS A 1 97 ? 4.103 1.001 -13.397 1.00 95.94 97 HIS A C 1
ATOM 823 O O . HIS A 1 97 ? 3.141 1.146 -14.157 1.00 95.94 97 HIS A O 1
ATOM 829 N N . ILE A 1 98 ? 4.274 -0.094 -12.662 1.00 96.38 98 ILE A N 1
ATOM 830 C CA . ILE A 1 98 ? 3.386 -1.254 -12.714 1.00 96.38 98 ILE A CA 1
ATOM 831 C C . ILE A 1 98 ? 2.006 -0.916 -12.138 1.00 96.38 98 ILE A C 1
ATOM 833 O O . ILE A 1 98 ? 0.985 -1.248 -12.745 1.00 96.38 98 ILE A O 1
ATOM 837 N N . CYS A 1 99 ? 1.950 -0.200 -11.016 1.00 96.44 99 CYS A N 1
ATOM 838 C CA . CYS A 1 99 ? 0.693 0.208 -10.400 1.00 96.44 99 CYS A CA 1
ATOM 839 C C . CYS A 1 99 ? -0.102 1.173 -11.290 1.00 96.44 99 CYS A C 1
ATOM 841 O O . CYS A 1 99 ? -1.318 1.024 -11.400 1.00 96.44 99 CYS A O 1
ATOM 843 N N . VAL A 1 100 ? 0.552 2.111 -11.988 1.00 95.06 100 VAL A N 1
ATOM 844 C CA . VAL A 1 100 ? -0.109 2.959 -12.996 1.00 95.06 100 VAL A CA 1
ATOM 845 C C . VAL A 1 100 ? -0.672 2.107 -14.134 1.00 95.06 100 VAL A C 1
ATOM 847 O O . VAL A 1 100 ? -1.839 2.286 -14.487 1.00 95.06 100 VAL A O 1
ATOM 850 N N . GLY A 1 101 ? 0.102 1.143 -14.652 1.00 95.19 101 GLY A N 1
ATOM 851 C CA . GLY A 1 101 ? -0.364 0.175 -15.651 1.00 95.19 101 GLY A CA 1
ATOM 852 C C . GLY A 1 101 ? -1.610 -0.588 -15.189 1.00 95.19 101 GLY A C 1
ATOM 853 O O . GLY A 1 101 ? -2.589 -0.706 -15.933 1.00 95.19 101 GLY A O 1
ATOM 854 N N . TYR A 1 102 ? -1.644 -1.017 -13.926 1.00 96.62 102 TYR A N 1
ATOM 855 C CA . TYR A 1 102 ? -2.837 -1.615 -13.333 1.00 96.62 102 TYR A CA 1
ATOM 856 C C . TYR A 1 102 ? -3.991 -0.615 -13.216 1.00 96.62 102 TYR A C 1
ATOM 858 O O . TYR A 1 102 ? -5.105 -0.970 -13.588 1.00 96.62 102 TYR A O 1
ATOM 866 N N . LEU A 1 103 ? -3.780 0.633 -12.781 1.00 93.75 103 LEU A N 1
ATOM 867 C CA . LEU A 1 103 ? -4.843 1.643 -12.650 1.00 93.75 103 LEU A CA 1
ATOM 868 C C . LEU A 1 103 ? -5.550 1.941 -13.975 1.00 93.75 103 LEU A C 1
ATOM 870 O O . LEU A 1 103 ? -6.786 1.934 -14.039 1.00 93.75 103 LEU A O 1
ATOM 874 N N . ILE A 1 104 ? -4.790 2.124 -15.049 1.00 91.88 104 ILE A N 1
ATOM 875 C CA . ILE A 1 104 ? -5.337 2.450 -16.373 1.00 91.88 104 ILE A CA 1
ATOM 876 C C . ILE A 1 104 ? -5.838 1.219 -17.138 1.00 91.88 104 ILE A C 1
ATOM 878 O O . ILE A 1 104 ? -6.719 1.359 -17.983 1.00 91.88 104 ILE A O 1
ATOM 882 N N . GLY A 1 105 ? -5.413 0.011 -16.747 1.00 93.56 105 GLY A N 1
ATOM 883 C CA . GLY A 1 105 ? -5.956 -1.262 -17.237 1.00 93.56 105 GLY A CA 1
ATOM 884 C C . GLY A 1 105 ? -5.065 -2.024 -18.219 1.00 93.56 105 GLY A C 1
ATOM 885 O O . GLY A 1 105 ? -5.561 -2.938 -18.872 1.00 93.56 105 GLY A O 1
ATOM 886 N N . TRP A 1 106 ? -3.783 -1.670 -18.318 1.00 94.69 106 TRP A N 1
ATOM 887 C CA . TRP A 1 106 ? -2.781 -2.443 -19.062 1.00 94.69 106 TRP A CA 1
ATOM 888 C C . TRP A 1 106 ? -2.426 -3.748 -18.346 1.00 94.69 106 TRP A C 1
ATOM 890 O O . TRP A 1 106 ? -2.179 -4.757 -18.995 1.00 94.69 106 TRP A O 1
ATOM 900 N N . GLU A 1 107 ? -2.465 -3.737 -17.013 1.00 95.81 107 GLU A N 1
ATOM 901 C CA . GLU A 1 107 ? -2.190 -4.903 -16.171 1.00 95.81 107 GLU A CA 1
ATOM 902 C C . GLU A 1 107 ? -3.463 -5.362 -15.438 1.00 95.81 107 GLU A C 1
ATOM 904 O O . GLU A 1 107 ? -4.327 -4.546 -15.092 1.00 95.81 107 GLU A O 1
ATOM 909 N N . LYS A 1 108 ? -3.590 -6.673 -15.186 1.00 95.00 108 LYS A N 1
ATOM 910 C CA . LYS A 1 108 ? -4.773 -7.287 -14.559 1.00 95.00 108 LYS A CA 1
ATOM 911 C C . LYS A 1 108 ? -4.365 -8.338 -13.528 1.00 95.00 108 LYS A C 1
ATOM 913 O O . LYS A 1 108 ? -3.696 -9.296 -13.870 1.00 95.00 108 LYS A O 1
ATOM 918 N N . LEU A 1 109 ? -4.904 -8.252 -12.312 1.00 94.38 109 LEU A N 1
ATOM 919 C CA . LEU A 1 109 ? -4.627 -9.208 -11.223 1.00 94.38 109 LEU A CA 1
ATOM 920 C C . LEU A 1 109 ? -5.040 -10.667 -11.497 1.00 94.38 109 LEU A C 1
ATOM 922 O O . LEU A 1 109 ? -4.661 -11.558 -10.743 1.00 94.38 109 LEU A O 1
ATOM 926 N N . VAL A 1 110 ? -5.883 -10.904 -12.506 1.00 91.75 110 VAL A N 1
ATOM 927 C CA . VAL A 1 110 ? -6.300 -12.254 -12.933 1.00 91.75 110 VAL A CA 1
ATOM 928 C C . VAL A 1 110 ? -5.372 -12.846 -13.990 1.00 91.75 110 VAL A C 1
ATOM 930 O O . VAL A 1 110 ? -5.428 -14.042 -14.240 1.00 91.75 110 VAL A O 1
ATOM 933 N N . ASP A 1 111 ? -4.558 -12.005 -14.629 1.00 92.19 111 ASP A N 1
ATOM 934 C CA . ASP A 1 111 ? -3.563 -12.426 -15.602 1.00 92.19 111 ASP A CA 1
ATOM 935 C C . ASP A 1 111 ? -2.249 -12.671 -14.866 1.00 92.19 111 ASP A C 1
ATOM 937 O O . ASP A 1 111 ? -1.626 -11.756 -14.319 1.00 92.19 111 ASP A O 1
ATOM 941 N N . ASP A 1 112 ? -1.855 -13.932 -14.845 1.00 89.75 112 ASP A N 1
ATOM 942 C CA . ASP A 1 112 ? -0.673 -14.435 -14.173 1.00 89.75 112 ASP A CA 1
ATOM 943 C C . ASP A 1 112 ? 0.638 -13.964 -14.819 1.00 89.75 112 ASP A C 1
ATOM 945 O O . ASP A 1 112 ? 1.678 -13.984 -14.155 1.00 89.75 112 ASP A O 1
ATOM 949 N N . GLU A 1 113 ? 0.605 -13.532 -16.080 1.00 91.06 113 GLU A N 1
ATOM 950 C CA . GLU A 1 113 ? 1.741 -12.947 -16.799 1.00 91.06 113 GLU A CA 1
ATOM 951 C C . GLU A 1 113 ? 1.829 -11.427 -16.613 1.00 91.06 113 GLU A C 1
ATOM 953 O O . GLU A 1 113 ? 2.848 -10.815 -16.940 1.00 91.06 113 GLU A O 1
ATOM 958 N N . SER A 1 114 ? 0.783 -10.800 -16.066 1.00 95.44 114 SER A N 1
ATOM 959 C CA . SER A 1 114 ? 0.774 -9.362 -15.812 1.00 95.44 114 SER A CA 1
ATOM 960 C C . SER A 1 114 ? 1.817 -8.964 -14.769 1.00 95.44 114 SER A C 1
ATOM 962 O O . SER A 1 114 ? 2.045 -9.663 -13.780 1.00 95.44 114 SER A O 1
ATOM 964 N N . LEU A 1 115 ? 2.433 -7.798 -14.953 1.00 96.12 115 LEU A N 1
ATOM 965 C CA . LEU A 1 115 ? 3.504 -7.321 -14.078 1.00 96.12 115 LEU A CA 1
ATOM 966 C C . LEU A 1 115 ? 3.011 -7.094 -12.643 1.00 96.12 115 LEU A C 1
ATOM 968 O O . LEU A 1 115 ? 3.749 -7.350 -11.694 1.00 96.12 115 LEU A O 1
ATOM 972 N N . ILE A 1 116 ? 1.751 -6.674 -12.470 1.00 96.75 116 ILE A N 1
ATOM 973 C CA . ILE A 1 116 ? 1.151 -6.519 -11.137 1.00 96.75 116 ILE A CA 1
ATOM 974 C C . ILE A 1 116 ? 0.975 -7.871 -10.439 1.00 96.75 116 ILE A C 1
ATOM 976 O O . ILE A 1 116 ? 1.244 -7.974 -9.248 1.00 96.75 116 ILE A O 1
ATOM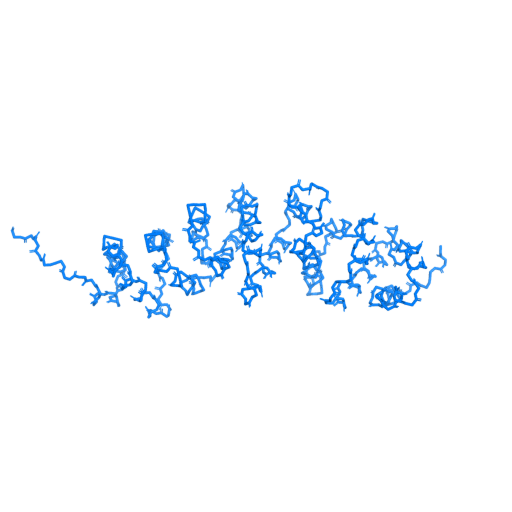 980 N N . SER A 1 117 ? 0.585 -8.922 -11.165 1.00 95.19 117 SER A N 1
ATOM 981 C CA . SER A 1 117 ? 0.518 -10.274 -10.604 1.00 95.19 117 SER A CA 1
ATOM 982 C C . SER A 1 117 ? 1.911 -10.813 -10.288 1.00 95.19 117 SER A C 1
ATOM 984 O O . SER A 1 117 ? 2.095 -11.467 -9.267 1.00 95.19 117 SER A O 1
ATOM 986 N N . GLN A 1 118 ? 2.911 -10.505 -11.116 1.00 94.00 118 GLN A N 1
ATOM 987 C CA . GLN A 1 118 ? 4.297 -10.931 -10.903 1.00 94.00 118 GLN A CA 1
ATOM 988 C C . GLN A 1 118 ? 4.903 -10.331 -9.625 1.00 94.00 118 GLN A C 1
ATOM 990 O O . GLN A 1 118 ? 5.517 -11.078 -8.865 1.00 94.00 118 GLN A O 1
ATOM 995 N N . LEU A 1 119 ? 4.642 -9.050 -9.322 1.00 93.19 119 LEU A N 1
ATOM 996 C CA . LEU A 1 119 ? 5.017 -8.431 -8.034 1.00 93.19 119 LEU A CA 1
ATOM 997 C C . LEU A 1 119 ? 4.416 -9.163 -6.820 1.00 93.19 119 LEU A C 1
ATOM 999 O O . LEU A 1 119 ? 4.994 -9.170 -5.739 1.00 93.19 119 LEU A O 1
ATOM 1003 N N . LEU A 1 120 ? 3.241 -9.772 -6.988 1.00 93.88 120 LEU A N 1
ATOM 1004 C CA . LEU A 1 120 ? 2.503 -10.433 -5.911 1.00 93.88 120 LEU A CA 1
ATOM 1005 C C . LEU A 1 120 ? 2.815 -11.936 -5.787 1.00 93.88 120 LEU A C 1
ATOM 1007 O O . LEU A 1 120 ? 2.552 -12.521 -4.741 1.00 93.88 120 LEU A O 1
ATOM 1011 N N . LYS A 1 121 ? 3.366 -12.572 -6.832 1.00 89.62 121 LYS A N 1
ATOM 1012 C CA . LYS A 1 121 ? 3.679 -14.016 -6.857 1.00 89.62 121 LYS A CA 1
ATOM 1013 C C . LYS A 1 121 ? 4.875 -14.390 -5.983 1.00 89.62 121 LYS A C 1
ATOM 1015 O O . LYS A 1 121 ? 4.856 -15.438 -5.345 1.00 89.62 121 LYS A O 1
ATOM 1020 N N . LYS A 1 122 ? 5.920 -13.560 -5.985 1.00 83.69 122 LYS A N 1
ATOM 1021 C CA . LYS A 1 122 ? 7.112 -13.717 -5.140 1.00 83.69 122 LYS A CA 1
ATOM 1022 C C . LYS A 1 122 ? 7.255 -12.461 -4.282 1.00 83.69 122 LYS A C 1
ATOM 1024 O O . LYS A 1 122 ? 7.935 -11.528 -4.698 1.00 83.69 122 LYS A O 1
ATOM 1029 N N . PRO A 1 123 ? 6.557 -12.400 -3.139 1.00 78.62 123 PRO A N 1
ATOM 1030 C CA . PRO A 1 123 ? 6.411 -11.165 -2.386 1.00 78.62 123 PRO A CA 1
ATOM 1031 C C . PRO A 1 123 ? 7.744 -10.707 -1.788 1.00 78.62 123 PRO A C 1
ATOM 1033 O O . PRO A 1 123 ? 8.263 -11.313 -0.853 1.00 78.62 123 PRO A O 1
ATOM 1036 N N . ASN A 1 124 ? 8.270 -9.597 -2.300 1.00 89.31 124 ASN A N 1
ATOM 1037 C CA . ASN A 1 124 ? 9.346 -8.840 -1.670 1.00 89.31 124 ASN A CA 1
ATOM 1038 C C . ASN A 1 124 ? 8.731 -7.740 -0.785 1.00 89.31 124 ASN A C 1
ATOM 1040 O O . ASN A 1 124 ? 7.878 -6.981 -1.245 1.00 89.31 124 ASN A O 1
ATOM 1044 N N . VAL A 1 125 ? 9.163 -7.644 0.477 1.00 92.06 125 VAL A N 1
ATOM 1045 C CA . VAL A 1 125 ? 8.636 -6.683 1.470 1.00 92.06 125 VAL A CA 1
ATOM 1046 C C . VAL A 1 125 ? 8.651 -5.250 0.937 1.00 92.06 125 VAL A C 1
ATOM 1048 O O . VAL A 1 125 ? 7.644 -4.547 1.027 1.00 92.06 125 VAL A O 1
ATOM 1051 N N . ASN A 1 126 ? 9.765 -4.825 0.342 1.00 91.69 126 ASN A N 1
ATOM 1052 C CA . ASN A 1 126 ? 9.927 -3.462 -0.150 1.00 91.69 126 ASN A CA 1
ATOM 1053 C C . ASN A 1 126 ? 8.998 -3.198 -1.344 1.00 91.69 126 ASN A C 1
ATOM 1055 O O . ASN A 1 126 ? 8.361 -2.150 -1.405 1.00 91.69 126 ASN A O 1
ATOM 1059 N N . GLN A 1 127 ? 8.832 -4.177 -2.242 1.00 93.44 127 GLN A N 1
ATOM 1060 C CA . GLN A 1 127 ? 7.872 -4.077 -3.349 1.00 93.44 127 GLN A CA 1
ATOM 1061 C C . GLN A 1 127 ? 6.427 -3.968 -2.840 1.00 93.44 127 GLN A C 1
ATOM 1063 O O . GLN A 1 127 ? 5.671 -3.119 -3.310 1.00 93.44 127 GLN A O 1
ATOM 1068 N N . LEU A 1 128 ? 6.038 -4.788 -1.858 1.00 95.94 128 LEU A N 1
ATOM 1069 C CA . LEU A 1 128 ? 4.701 -4.733 -1.260 1.00 95.94 128 LEU A CA 1
ATOM 1070 C C . LEU A 1 128 ? 4.444 -3.393 -0.556 1.00 95.94 128 LEU A C 1
ATOM 1072 O O . LEU A 1 128 ? 3.382 -2.797 -0.739 1.00 95.94 128 LEU A O 1
ATOM 1076 N N . SER A 1 129 ? 5.422 -2.893 0.201 1.00 95.19 129 SER A N 1
ATOM 1077 C CA . SER A 1 129 ? 5.352 -1.581 0.853 1.00 95.19 129 SER A CA 1
ATOM 1078 C C . SER A 1 129 ? 5.189 -0.449 -0.170 1.00 95.19 129 SER A C 1
ATOM 1080 O O . SER A 1 129 ? 4.293 0.390 -0.041 1.00 95.19 129 SER A O 1
ATOM 1082 N N . ALA A 1 130 ? 5.963 -0.477 -1.260 1.00 95.38 130 ALA A N 1
ATOM 1083 C CA . ALA A 1 130 ? 5.851 0.487 -2.353 1.00 95.38 130 ALA A CA 1
ATOM 1084 C C . ALA A 1 130 ? 4.461 0.463 -3.021 1.00 95.38 130 ALA A C 1
ATOM 1086 O O . ALA A 1 130 ? 3.916 1.521 -3.351 1.00 95.38 130 ALA A O 1
ATOM 1087 N N . ILE A 1 131 ? 3.836 -0.718 -3.164 1.00 97.38 131 ILE A N 1
ATOM 1088 C CA . ILE A 1 131 ? 2.448 -0.835 -3.641 1.00 97.38 131 ILE A CA 1
ATOM 1089 C C . ILE A 1 131 ? 1.504 -0.121 -2.664 1.00 97.38 131 ILE A C 1
ATOM 1091 O O . ILE A 1 131 ? 0.709 0.721 -3.087 1.00 97.38 131 ILE A O 1
ATOM 1095 N N . VAL A 1 132 ? 1.593 -0.425 -1.364 1.00 97.31 132 VAL A N 1
ATOM 1096 C CA . VAL A 1 132 ? 0.729 0.174 -0.330 1.00 97.31 132 VAL A CA 1
ATOM 1097 C C . VAL A 1 132 ? 0.828 1.699 -0.334 1.00 97.31 132 VAL A C 1
ATOM 1099 O O . VAL A 1 132 ? -0.203 2.384 -0.373 1.00 97.31 132 VAL A O 1
ATOM 1102 N N . ASN A 1 133 ? 2.051 2.226 -0.379 1.00 95.81 133 ASN A N 1
ATOM 1103 C CA . ASN A 1 133 ? 2.320 3.661 -0.396 1.00 95.81 133 ASN A CA 1
ATOM 1104 C C . ASN A 1 133 ? 1.809 4.335 -1.675 1.00 95.81 133 ASN A C 1
ATOM 1106 O O . ASN A 1 133 ? 1.164 5.383 -1.597 1.00 95.81 133 ASN A O 1
ATOM 1110 N N . PHE A 1 134 ? 2.014 3.724 -2.848 1.00 96.06 134 PHE A N 1
ATOM 1111 C CA . PHE A 1 134 ? 1.552 4.289 -4.118 1.00 96.06 134 PHE A CA 1
ATOM 1112 C C . PHE A 1 134 ? 0.042 4.555 -4.133 1.00 96.06 134 PHE A C 1
ATOM 1114 O O . PHE A 1 134 ? -0.396 5.618 -4.584 1.00 96.06 134 PHE A O 1
ATOM 1121 N N . PHE A 1 135 ? -0.757 3.600 -3.648 1.00 96.56 135 PHE A N 1
ATOM 1122 C CA . PHE A 1 135 ? -2.214 3.735 -3.621 1.00 96.56 135 PHE A CA 1
ATOM 1123 C C . PHE A 1 135 ? -2.693 4.726 -2.568 1.00 96.56 135 PHE A C 1
ATOM 1125 O O . PHE A 1 135 ? -3.623 5.485 -2.840 1.00 96.56 135 PHE A O 1
ATOM 1132 N N . LEU A 1 136 ? -2.031 4.786 -1.410 1.00 95.19 136 LEU A N 1
ATOM 1133 C CA . LEU A 1 136 ? -2.332 5.788 -0.389 1.00 95.19 136 LEU A CA 1
ATOM 1134 C C . LEU A 1 136 ? -2.166 7.218 -0.930 1.00 95.19 136 LEU A C 1
ATOM 1136 O O . LEU A 1 136 ? -2.991 8.088 -0.652 1.00 95.19 136 LEU A O 1
ATOM 1140 N N . MET A 1 137 ? -1.154 7.454 -1.771 1.00 93.38 137 MET A N 1
ATOM 1141 C CA . MET A 1 137 ? -0.948 8.746 -2.437 1.00 93.38 137 MET A CA 1
ATOM 1142 C C . MET A 1 137 ? -2.070 9.126 -3.421 1.00 93.38 137 MET A C 1
ATOM 1144 O O . MET A 1 137 ? -2.118 10.270 -3.867 1.00 93.38 137 MET A O 1
ATOM 1148 N N . GLN A 1 138 ? -2.981 8.208 -3.765 1.00 91.50 138 GLN A N 1
ATOM 1149 C CA . GLN A 1 138 ? -4.118 8.488 -4.651 1.00 91.50 138 GLN A CA 1
ATOM 1150 C C . GLN A 1 138 ? -5.391 8.917 -3.904 1.00 91.50 138 GLN A C 1
ATOM 1152 O O . GLN A 1 138 ? -6.420 9.107 -4.551 1.00 91.50 138 GLN A O 1
ATOM 1157 N N . LYS A 1 139 ? -5.348 9.089 -2.573 1.00 88.56 139 LYS A N 1
ATOM 1158 C CA . LYS A 1 139 ? -6.519 9.439 -1.743 1.00 88.56 139 LYS A CA 1
ATOM 1159 C C . LYS A 1 139 ? -7.279 10.692 -2.201 1.00 88.56 139 LYS A C 1
ATOM 1161 O O . LYS A 1 139 ? -8.490 10.760 -2.050 1.00 88.56 139 LYS A O 1
ATOM 1166 N N . ASP A 1 140 ? -6.593 11.652 -2.821 1.00 88.81 140 ASP A N 1
ATOM 1167 C CA . ASP A 1 140 ? -7.208 12.899 -3.300 1.00 88.81 140 ASP A CA 1
ATOM 1168 C C . ASP A 1 140 ? -7.739 12.782 -4.746 1.00 88.81 140 ASP A C 1
ATOM 1170 O O . ASP A 1 140 ? -8.212 13.751 -5.332 1.00 88.81 140 ASP A O 1
ATOM 1174 N N . ARG A 1 141 ? -7.641 11.592 -5.357 1.00 88.50 141 ARG A N 1
ATOM 1175 C CA . ARG A 1 141 ? -8.032 11.297 -6.750 1.00 88.50 141 ARG A CA 1
ATOM 1176 C C . ARG A 1 141 ? -9.051 10.157 -6.846 1.00 88.50 141 ARG A C 1
ATOM 1178 O O . ARG A 1 141 ? -9.135 9.475 -7.871 1.00 88.50 141 ARG A O 1
ATOM 1185 N N . LEU A 1 142 ? -9.791 9.916 -5.766 1.00 87.00 142 LEU A N 1
ATOM 1186 C CA . LEU A 1 142 ? -10.741 8.813 -5.658 1.00 87.00 142 LEU A CA 1
ATOM 1187 C C . LEU A 1 142 ? -11.879 8.928 -6.677 1.00 87.00 142 LEU A C 1
ATOM 1189 O O . LEU A 1 142 ? -12.509 9.966 -6.835 1.00 87.00 142 LEU A O 1
ATOM 1193 N N . ASN A 1 143 ? -12.149 7.813 -7.351 1.00 91.06 143 ASN A N 1
ATOM 1194 C CA . ASN A 1 143 ? -13.333 7.574 -8.170 1.00 91.06 143 ASN A CA 1
ATOM 1195 C C . ASN A 1 143 ? -13.720 6.093 -8.052 1.00 91.06 143 ASN A C 1
ATOM 1197 O O . ASN A 1 143 ? -12.912 5.279 -7.597 1.00 91.06 143 ASN A O 1
ATOM 1201 N N . ASP A 1 144 ? -14.922 5.721 -8.484 1.00 90.19 144 ASP A N 1
ATOM 1202 C CA . ASP A 1 144 ? -15.461 4.368 -8.267 1.00 90.19 144 ASP A CA 1
ATOM 1203 C C . ASP A 1 144 ? -14.594 3.268 -8.894 1.00 90.19 144 ASP A C 1
ATOM 1205 O O . ASP A 1 144 ? -14.390 2.194 -8.314 1.00 90.19 144 ASP A O 1
ATOM 1209 N N . LYS A 1 145 ? -13.993 3.558 -10.055 1.00 90.06 145 LYS A N 1
ATOM 1210 C CA . LYS A 1 145 ? -13.062 2.645 -10.730 1.00 90.06 145 LYS A CA 1
ATOM 1211 C C . LYS A 1 145 ? -11.796 2.428 -9.898 1.00 90.06 145 LYS A C 1
ATOM 1213 O O . LYS A 1 145 ? -11.343 1.290 -9.772 1.00 90.06 145 LYS A O 1
ATOM 1218 N N . LEU A 1 146 ? -11.227 3.490 -9.327 1.00 91.50 146 LEU A N 1
ATOM 1219 C CA . LEU A 1 146 ? -10.061 3.416 -8.447 1.00 91.50 146 LEU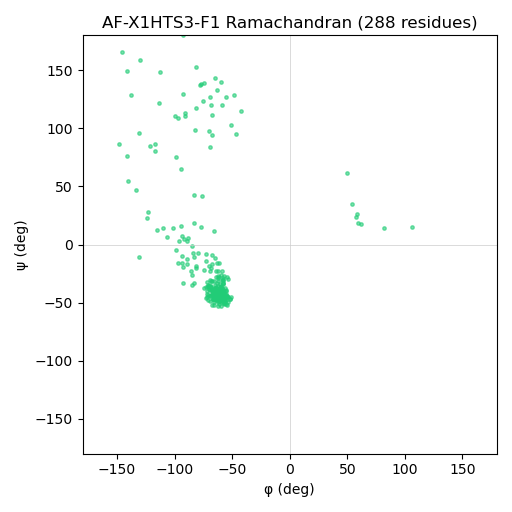 A CA 1
ATOM 1220 C C . LEU A 1 146 ? -10.398 2.654 -7.162 1.00 91.50 146 LEU A C 1
ATOM 1222 O O . LEU A 1 146 ? -9.675 1.722 -6.822 1.00 91.50 146 LEU A O 1
ATOM 1226 N N . LYS A 1 147 ? -11.519 2.971 -6.505 1.00 92.88 147 LYS A N 1
ATOM 1227 C CA . LYS A 1 147 ? -11.975 2.294 -5.277 1.00 92.88 147 LYS A CA 1
ATOM 1228 C C . LYS A 1 147 ? -12.156 0.788 -5.491 1.00 92.88 147 LYS A C 1
ATOM 1230 O O . LYS A 1 147 ? -11.661 -0.023 -4.710 1.00 92.88 147 LYS A O 1
ATOM 1235 N N . THR A 1 148 ? -12.761 0.397 -6.614 1.00 93.44 148 THR A N 1
ATOM 1236 C CA . THR A 1 148 ? -12.916 -1.018 -7.002 1.00 93.44 148 THR A CA 1
ATOM 1237 C C . THR A 1 148 ? -11.561 -1.712 -7.181 1.00 93.44 148 THR A C 1
ATOM 1239 O O . THR A 1 148 ? -11.354 -2.838 -6.712 1.00 93.44 148 THR A O 1
ATOM 1242 N N . LYS A 1 149 ? -10.602 -1.036 -7.827 1.00 94.88 149 LYS A N 1
ATOM 1243 C CA . LYS A 1 149 ? -9.242 -1.558 -8.019 1.00 94.88 149 LYS A CA 1
ATOM 1244 C C . LYS A 1 149 ? -8.464 -1.673 -6.714 1.00 94.88 149 LYS A C 1
ATOM 1246 O O . LYS A 1 149 ? -7.777 -2.680 -6.537 1.00 94.88 149 LYS A O 1
ATOM 1251 N N . VAL A 1 150 ? -8.600 -0.693 -5.820 1.00 95.38 150 VAL A N 1
ATOM 1252 C CA . VAL A 1 150 ? -8.021 -0.703 -4.471 1.00 95.38 150 VAL A CA 1
ATOM 1253 C C . VAL A 1 150 ? -8.556 -1.892 -3.691 1.00 95.38 150 VAL A C 1
ATOM 1255 O O . VAL A 1 150 ? -7.765 -2.709 -3.243 1.00 95.38 150 VAL A O 1
ATOM 1258 N N . LYS A 1 151 ? -9.878 -2.068 -3.602 1.00 95.88 151 LYS A N 1
ATOM 1259 C CA . LYS A 1 151 ? -10.485 -3.183 -2.859 1.00 95.88 151 LYS A CA 1
ATOM 1260 C C . LYS A 1 151 ? -10.041 -4.553 -3.382 1.00 95.88 151 LYS A C 1
ATOM 1262 O O . LYS A 1 151 ? -9.709 -5.444 -2.603 1.00 95.88 151 LYS A O 1
ATOM 1267 N N . THR A 1 152 ? -9.984 -4.712 -4.706 1.00 95.88 152 THR A N 1
ATOM 1268 C CA . THR A 1 152 ? -9.524 -5.961 -5.341 1.00 95.88 152 THR A CA 1
ATOM 1269 C C . THR A 1 152 ? -8.058 -6.254 -5.013 1.00 95.88 152 THR A C 1
ATOM 1271 O O . THR A 1 152 ? -7.705 -7.392 -4.701 1.00 95.88 152 THR A O 1
ATOM 1274 N N . LEU A 1 153 ? -7.206 -5.227 -5.054 1.00 97.19 153 LEU A N 1
ATOM 1275 C CA . LEU A 1 153 ? -5.794 -5.348 -4.706 1.00 97.19 153 LEU A CA 1
ATOM 1276 C C . LEU A 1 153 ? -5.596 -5.588 -3.204 1.00 97.19 153 LEU A C 1
ATOM 1278 O O . LEU A 1 153 ? -4.784 -6.429 -2.831 1.00 97.19 153 LEU A O 1
ATOM 1282 N N . TRP A 1 154 ? -6.381 -4.923 -2.355 1.00 97.44 154 TRP A N 1
ATOM 1283 C CA . TRP A 1 154 ? -6.350 -5.088 -0.903 1.00 97.44 154 TRP A CA 1
ATOM 1284 C C . TRP A 1 154 ? -6.611 -6.543 -0.534 1.00 97.44 154 TRP A C 1
ATOM 1286 O O . TRP A 1 154 ? -5.825 -7.133 0.197 1.00 97.44 154 TRP A O 1
ATOM 1296 N N . LYS A 1 155 ? -7.630 -7.173 -1.134 1.00 96.44 155 LYS A N 1
ATOM 1297 C CA . LYS A 1 155 ? -7.903 -8.603 -0.943 1.00 96.44 155 LYS A CA 1
ATOM 1298 C C . LYS A 1 155 ? -6.688 -9.482 -1.262 1.00 96.44 155 LYS A C 1
ATOM 1300 O O . LYS A 1 155 ? -6.394 -10.418 -0.524 1.00 96.44 155 LYS A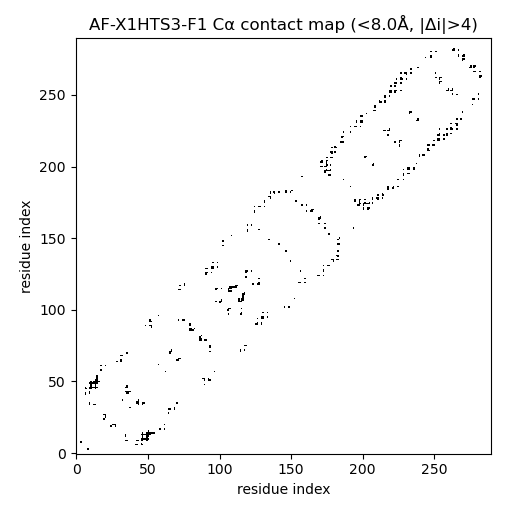 O 1
ATOM 1305 N N . LYS A 1 156 ? -5.986 -9.203 -2.366 1.00 96.31 156 LYS A N 1
ATOM 1306 C CA . LYS A 1 156 ? -4.789 -9.963 -2.764 1.00 96.31 156 LYS A CA 1
ATOM 1307 C C . LYS A 1 156 ? -3.635 -9.753 -1.784 1.00 96.31 156 LYS A C 1
ATOM 1309 O O . LYS A 1 156 ? -3.053 -10.741 -1.349 1.00 96.31 156 LYS A O 1
ATOM 1314 N N . LEU A 1 157 ? -3.355 -8.506 -1.402 1.00 96.94 157 LEU A N 1
ATOM 1315 C CA . LEU A 1 157 ? -2.329 -8.173 -0.408 1.00 96.94 157 LEU A CA 1
ATOM 1316 C C . LEU A 1 157 ? -2.636 -8.813 0.946 1.00 96.94 157 LEU A C 1
ATOM 1318 O O . LEU A 1 157 ? -1.766 -9.446 1.530 1.00 96.94 157 LEU A O 1
ATOM 1322 N N . PHE A 1 158 ? -3.882 -8.713 1.410 1.00 95.94 158 PHE A N 1
ATOM 1323 C CA . PHE A 1 158 ? -4.329 -9.324 2.656 1.00 95.94 158 PHE A CA 1
ATOM 1324 C C . PHE A 1 158 ? -4.070 -10.830 2.662 1.00 95.94 158 PHE A C 1
ATOM 1326 O O . PHE A 1 158 ? -3.472 -11.337 3.602 1.00 95.94 158 PHE A O 1
ATOM 1333 N N . ASN A 1 159 ? -4.455 -11.539 1.596 1.00 94.88 159 ASN A N 1
ATOM 1334 C CA . ASN A 1 159 ? -4.233 -12.980 1.505 1.00 94.88 159 ASN A CA 1
ATOM 1335 C C . ASN A 1 159 ? -2.744 -13.346 1.559 1.00 94.88 159 ASN A C 1
ATOM 1337 O O . ASN A 1 159 ? -2.400 -14.332 2.195 1.00 94.88 159 ASN A O 1
ATOM 1341 N N . ILE A 1 160 ? -1.871 -12.567 0.913 1.00 94.69 160 ILE A N 1
ATOM 1342 C CA . ILE A 1 160 ? -0.418 -12.795 0.938 1.00 94.69 160 ILE A CA 1
ATOM 1343 C C . ILE A 1 160 ? 0.129 -12.582 2.350 1.00 94.69 160 ILE A C 1
ATOM 1345 O O . ILE A 1 160 ? 0.793 -13.456 2.898 1.00 94.69 160 ILE A O 1
ATOM 1349 N N . LEU A 1 161 ? -0.189 -11.436 2.953 1.00 95.25 161 LEU A N 1
ATOM 1350 C CA . LEU A 1 161 ? 0.333 -11.040 4.260 1.00 95.25 161 LEU A CA 1
ATOM 1351 C C . LEU A 1 161 ? -0.205 -11.927 5.388 1.00 95.25 161 LEU A C 1
ATOM 1353 O O . LEU A 1 161 ? 0.494 -12.178 6.362 1.00 95.25 161 LEU A O 1
ATOM 1357 N N . PHE A 1 162 ? -1.434 -12.433 5.257 1.00 93.31 162 PHE A N 1
ATOM 1358 C CA . PHE A 1 162 ? -2.046 -13.310 6.251 1.00 93.31 162 PHE A CA 1
ATOM 1359 C C . PHE A 1 162 ? -1.326 -14.659 6.379 1.00 93.31 162 PHE A C 1
ATOM 1361 O O . PHE A 1 162 ? -1.288 -15.214 7.478 1.00 93.31 162 PHE A O 1
ATOM 1368 N N . MET A 1 163 ? -0.744 -15.173 5.288 1.00 91.56 163 MET A N 1
ATOM 1369 C CA . MET A 1 163 ? -0.041 -16.464 5.286 1.00 91.56 163 MET A CA 1
ATOM 1370 C C . MET A 1 163 ? 1.202 -16.466 6.181 1.00 91.56 163 MET A C 1
ATOM 1372 O O . MET A 1 163 ? 1.549 -17.514 6.715 1.00 91.56 163 MET A O 1
ATOM 1376 N N . ASP A 1 164 ? 1.835 -15.306 6.368 1.00 92.00 164 ASP A N 1
ATOM 1377 C CA . ASP A 1 164 ? 3.028 -15.131 7.204 1.00 92.00 164 ASP A CA 1
ATOM 1378 C C . ASP A 1 164 ? 2.883 -13.899 8.118 1.00 92.00 164 ASP A C 1
ATOM 1380 O O . ASP A 1 164 ? 3.750 -13.035 8.218 1.00 92.00 164 ASP A O 1
ATOM 1384 N N . LYS A 1 165 ? 1.723 -13.777 8.774 1.00 91.00 165 LYS A N 1
ATOM 1385 C CA . LYS A 1 165 ? 1.368 -12.614 9.614 1.00 91.00 165 LYS A CA 1
ATOM 1386 C C . LYS A 1 165 ? 2.266 -12.413 10.846 1.00 91.00 165 LYS A C 1
ATOM 1388 O O . LYS A 1 165 ? 2.238 -11.349 11.462 1.00 91.00 165 LYS A O 1
ATOM 1393 N N . GLU A 1 166 ? 3.033 -13.431 11.232 1.00 92.38 166 GLU A N 1
ATOM 1394 C CA . GLU A 1 166 ? 3.976 -13.346 12.353 1.00 92.38 166 GLU A CA 1
ATOM 1395 C C . GLU A 1 166 ? 5.321 -12.729 11.936 1.00 92.38 166 GLU A C 1
ATOM 1397 O O . GLU A 1 166 ? 6.113 -12.345 12.794 1.00 92.38 166 GLU A O 1
ATOM 1402 N N . ASN A 1 167 ? 5.565 -12.565 10.632 1.00 94.56 167 ASN A N 1
ATOM 1403 C CA . ASN A 1 167 ? 6.745 -11.891 10.112 1.00 94.56 167 ASN A CA 1
ATOM 1404 C C . ASN A 1 167 ? 6.708 -10.382 10.436 1.00 94.56 167 ASN A C 1
ATOM 1406 O O . ASN A 1 167 ? 5.802 -9.682 9.968 1.00 94.56 167 ASN A O 1
ATOM 1410 N N . PRO A 1 168 ? 7.691 -9.839 11.183 1.00 95.38 168 PRO A N 1
ATOM 1411 C CA . PRO A 1 168 ? 7.691 -8.434 11.600 1.00 95.38 168 PRO A CA 1
ATOM 1412 C C . PRO A 1 168 ? 7.634 -7.431 10.442 1.00 95.38 168 PRO A C 1
ATOM 1414 O O . PRO A 1 168 ? 7.011 -6.374 10.558 1.00 95.38 168 PRO A O 1
ATOM 1417 N N . GLU A 1 169 ? 8.242 -7.756 9.300 1.00 94.69 169 GLU A N 1
ATOM 1418 C CA . GLU A 1 169 ? 8.196 -6.888 8.124 1.00 94.69 169 GLU A CA 1
ATOM 1419 C C . GLU A 1 169 ? 6.803 -6.880 7.481 1.00 94.69 169 GLU A C 1
ATOM 1421 O O . GLU A 1 169 ? 6.316 -5.836 7.045 1.00 94.69 169 GLU A O 1
ATOM 1426 N N . TYR A 1 170 ? 6.098 -8.014 7.494 1.00 96.00 170 TYR A N 1
ATOM 1427 C CA . TYR A 1 170 ? 4.706 -8.065 7.046 1.00 96.00 170 TYR A CA 1
ATOM 1428 C C . TYR A 1 170 ? 3.776 -7.355 8.022 1.00 96.00 170 TYR A C 1
ATOM 1430 O O . TYR A 1 170 ? 2.845 -6.687 7.580 1.00 96.00 170 TYR A O 1
ATOM 1438 N N . GLN A 1 171 ? 4.044 -7.402 9.328 1.00 96.62 171 GLN A N 1
ATOM 1439 C CA . GLN A 1 171 ? 3.270 -6.658 10.325 1.00 96.62 171 GLN A CA 1
ATOM 1440 C C . GLN A 1 171 ? 3.316 -5.144 10.089 1.00 96.62 171 GLN A C 1
ATOM 1442 O O . GLN A 1 171 ? 2.287 -4.481 10.226 1.00 96.62 171 GLN A O 1
ATOM 1447 N N . LYS A 1 172 ? 4.464 -4.595 9.662 1.00 96.44 172 LYS A N 1
ATOM 1448 C CA . LYS A 1 172 ? 4.565 -3.183 9.244 1.00 96.44 172 LYS A CA 1
ATOM 1449 C C . LYS A 1 172 ? 3.628 -2.881 8.072 1.00 96.44 172 LYS A C 1
ATOM 1451 O O . LYS A 1 172 ? 2.844 -1.938 8.143 1.00 96.44 172 LYS A O 1
ATOM 1456 N N . ILE A 1 173 ? 3.633 -3.725 7.038 1.00 97.25 173 ILE A N 1
ATOM 1457 C CA . ILE A 1 173 ? 2.766 -3.555 5.859 1.00 97.25 173 ILE A CA 1
ATOM 1458 C C . ILE A 1 173 ? 1.284 -3.711 6.238 1.00 97.25 173 ILE A C 1
ATOM 1460 O O . ILE A 1 173 ? 0.444 -2.914 5.823 1.00 97.25 173 ILE A O 1
ATOM 1464 N N . ILE A 1 174 ? 0.950 -4.704 7.064 1.00 97.19 174 ILE A N 1
ATOM 1465 C CA . ILE A 1 174 ? -0.400 -4.923 7.601 1.00 97.19 174 ILE A CA 1
ATOM 1466 C C . ILE A 1 174 ? -0.873 -3.689 8.384 1.00 97.19 174 ILE A C 1
ATOM 1468 O O . ILE A 1 174 ? -2.026 -3.273 8.241 1.00 97.19 174 ILE A O 1
ATOM 1472 N N . SER A 1 175 ? 0.015 -3.081 9.173 1.00 96.69 175 SER A N 1
ATOM 1473 C CA . SER A 1 175 ? -0.240 -1.821 9.867 1.00 96.69 175 SER A CA 1
ATOM 1474 C C . SER A 1 175 ? -0.542 -0.698 8.874 1.00 96.69 175 SER A C 1
ATOM 1476 O O . SER A 1 175 ? -1.515 0.033 9.049 1.00 96.69 175 SER A O 1
ATOM 1478 N N . ASP A 1 176 ? 0.251 -0.560 7.809 1.00 96.75 176 ASP A N 1
ATOM 1479 C CA . ASP A 1 176 ? 0.088 0.499 6.804 1.00 96.75 176 ASP A CA 1
ATOM 1480 C C . ASP A 1 176 ? -1.185 0.357 5.974 1.00 96.75 176 ASP A C 1
ATOM 1482 O O . ASP A 1 176 ? -1.805 1.366 5.629 1.00 96.75 176 ASP A O 1
ATOM 1486 N N . LEU A 1 177 ? -1.644 -0.873 5.734 1.00 97.12 177 LEU A N 1
ATOM 1487 C CA . LEU A 1 177 ? -2.931 -1.129 5.085 1.00 97.12 177 LEU A CA 1
ATOM 1488 C C . LEU A 1 177 ? -4.115 -0.530 5.853 1.00 97.12 177 LEU A C 1
ATOM 1490 O O . LEU A 1 177 ? -5.125 -0.208 5.236 1.00 97.12 177 LEU A O 1
ATOM 1494 N N . SER A 1 178 ? -4.000 -0.275 7.160 1.00 96.56 178 SER A N 1
ATOM 1495 C CA . SER A 1 178 ? -5.047 0.446 7.902 1.00 96.56 178 SER A CA 1
ATOM 1496 C C . SER A 1 178 ? -5.330 1.843 7.324 1.00 96.56 178 SER A C 1
ATOM 1498 O O . SER A 1 178 ? -6.464 2.321 7.374 1.00 96.56 178 SER A O 1
ATOM 1500 N N . LYS A 1 179 ? -4.329 2.487 6.702 1.00 96.50 179 LYS A N 1
ATOM 1501 C CA . LYS A 1 179 ? -4.463 3.806 6.063 1.00 96.50 179 LYS A CA 1
ATOM 1502 C C . LYS A 1 179 ? -5.326 3.756 4.805 1.00 96.50 179 LYS A C 1
ATOM 1504 O O . LYS A 1 179 ? -5.894 4.781 4.421 1.00 96.50 179 LYS A O 1
ATOM 1509 N N . TRP A 1 180 ? -5.470 2.588 4.174 1.00 97.25 180 TRP A N 1
ATOM 1510 C CA . TRP A 1 180 ? -6.348 2.413 3.014 1.00 97.25 180 TRP A CA 1
ATOM 1511 C C . TRP A 1 180 ? -7.833 2.557 3.364 1.00 97.25 180 TRP A C 1
ATOM 1513 O O . TRP A 1 180 ? -8.650 2.705 2.459 1.00 97.25 180 TRP A O 1
ATOM 1523 N N . LEU A 1 181 ? -8.188 2.636 4.652 1.00 95.88 181 LEU A N 1
ATOM 1524 C CA . LEU A 1 181 ? -9.509 3.091 5.092 1.00 95.88 181 LEU A CA 1
ATOM 1525 C C . LEU A 1 181 ? -9.875 4.473 4.510 1.00 95.88 181 LEU A C 1
ATOM 1527 O O . LEU A 1 181 ? -11.043 4.756 4.268 1.00 95.88 181 LEU A O 1
ATOM 1531 N N . SER A 1 182 ? -8.882 5.319 4.208 1.00 95.25 182 SER A N 1
ATOM 1532 C CA . SER A 1 182 ? -9.092 6.597 3.510 1.00 95.25 182 SER A CA 1
ATOM 1533 C C . SER A 1 182 ? -9.429 6.471 2.016 1.00 95.25 182 SER A C 1
ATOM 1535 O O . SER A 1 182 ? -9.740 7.480 1.389 1.00 95.25 182 SER A O 1
ATOM 1537 N N . LEU A 1 183 ? -9.352 5.268 1.435 1.00 95.25 183 LEU A N 1
ATOM 1538 C CA . LEU A 1 183 ? -9.532 4.999 0.001 1.00 95.25 183 LEU A CA 1
ATOM 1539 C C . LEU A 1 183 ? -10.869 4.316 -0.332 1.00 95.25 183 LEU A C 1
ATOM 1541 O O . LEU A 1 183 ? -11.076 3.900 -1.473 1.00 95.25 183 LEU A O 1
ATOM 1545 N N . ILE A 1 184 ? -11.751 4.159 0.650 1.00 93.19 184 ILE A N 1
ATOM 1546 C CA . ILE A 1 184 ? -13.046 3.481 0.531 1.00 93.19 184 ILE A CA 1
ATOM 1547 C C . ILE A 1 184 ? -14.149 4.368 1.113 1.00 93.19 184 ILE A C 1
ATOM 1549 O O . ILE A 1 184 ? -13.857 5.244 1.923 1.00 93.19 184 ILE A O 1
ATOM 1553 N N . ASP A 1 185 ? -15.398 4.130 0.713 1.00 91.00 185 ASP A N 1
ATOM 1554 C CA . ASP A 1 185 ? -16.557 4.904 1.194 1.00 91.00 185 ASP A CA 1
ATOM 1555 C C . ASP A 1 185 ? -17.240 4.274 2.407 1.00 91.00 185 ASP A C 1
ATOM 1557 O O . ASP A 1 185 ? -17.756 4.976 3.271 1.00 91.00 185 ASP A O 1
ATOM 1561 N N . GLU A 1 186 ? -17.235 2.944 2.466 1.00 91.31 186 GLU A N 1
ATOM 1562 C CA . GLU A 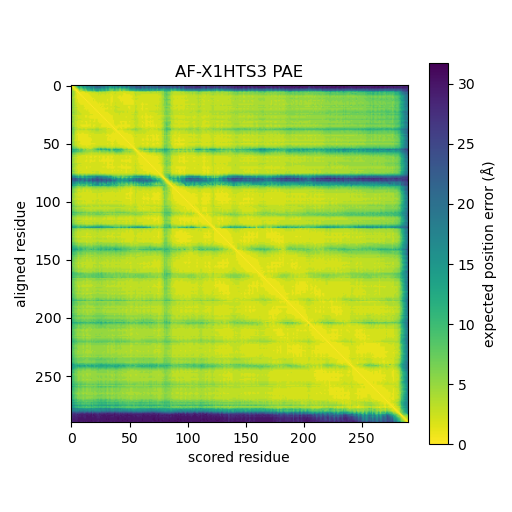1 186 ? -17.928 2.174 3.491 1.00 91.31 186 GLU A CA 1
ATOM 1563 C C . GLU A 1 186 ? -17.093 0.970 3.910 1.00 91.31 186 GLU A C 1
ATOM 1565 O O . GLU A 1 186 ? -16.357 0.377 3.111 1.00 91.31 186 GLU A O 1
ATOM 1570 N N . ILE A 1 187 ? -17.256 0.578 5.170 1.00 96.75 187 ILE A N 1
ATOM 1571 C CA . ILE A 1 187 ? -16.660 -0.633 5.718 1.00 96.75 187 ILE A CA 1
ATOM 1572 C C . ILE A 1 187 ? -17.680 -1.755 5.511 1.00 96.75 187 ILE A C 1
ATOM 1574 O O . ILE A 1 187 ? -18.733 -1.779 6.142 1.00 96.75 187 ILE A O 1
ATOM 1578 N N . ASP A 1 188 ? -17.401 -2.702 4.621 1.00 95.38 188 ASP A N 1
ATOM 1579 C CA . ASP A 1 188 ? -18.179 -3.942 4.524 1.00 95.38 188 ASP A CA 1
ATOM 1580 C C . ASP A 1 188 ? -17.562 -5.062 5.375 1.00 95.38 188 ASP A C 1
ATOM 1582 O O . ASP A 1 188 ? -16.532 -4.868 6.019 1.00 95.38 188 ASP A O 1
ATOM 1586 N N . GLU A 1 189 ? -18.173 -6.248 5.377 1.00 96.38 189 GLU A N 1
ATOM 1587 C CA . GLU A 1 189 ? -17.684 -7.395 6.158 1.00 96.38 189 GLU A CA 1
ATOM 1588 C C . GLU A 1 189 ? -16.270 -7.851 5.767 1.00 96.38 189 GLU A C 1
ATOM 1590 O O . GLU A 1 189 ? -15.489 -8.292 6.612 1.00 96.38 189 GLU A O 1
ATOM 1595 N N . GLN A 1 190 ? -15.905 -7.742 4.485 1.00 96.25 190 GLN A N 1
ATOM 1596 C CA . GLN A 1 190 ? -14.570 -8.146 4.038 1.00 96.25 190 GLN A CA 1
ATOM 1597 C C . GLN A 1 190 ? -13.524 -7.162 4.555 1.00 96.25 190 GLN A C 1
ATOM 1599 O O . GLN A 1 190 ? -12.521 -7.570 5.139 1.00 96.25 190 GLN A O 1
ATOM 1604 N N . ILE A 1 191 ? -13.788 -5.869 4.382 1.00 97.06 191 ILE A N 1
ATOM 1605 C CA . ILE A 1 191 ? -12.912 -4.787 4.824 1.00 97.06 191 ILE A CA 1
ATOM 1606 C C . ILE A 1 191 ? -12.798 -4.786 6.349 1.00 97.06 191 ILE A C 1
ATOM 1608 O O . ILE A 1 191 ? -11.693 -4.646 6.869 1.00 97.06 191 ILE A O 1
ATOM 1612 N N . LEU A 1 192 ? -13.903 -5.002 7.068 1.00 97.75 192 LEU A N 1
ATOM 1613 C CA . LEU A 1 192 ? -13.915 -5.140 8.522 1.00 97.75 192 LEU A CA 1
ATOM 1614 C C . LEU A 1 192 ? -12.934 -6.223 8.982 1.00 97.75 192 LEU A C 1
ATOM 1616 O O . LEU A 1 192 ? -12.096 -5.967 9.846 1.00 97.75 192 LEU A O 1
ATOM 1620 N N . ASN A 1 193 ? -12.987 -7.410 8.374 1.00 96.69 193 ASN A N 1
ATOM 1621 C CA . ASN A 1 193 ? -12.077 -8.504 8.711 1.00 96.69 193 ASN A CA 1
ATOM 1622 C C . ASN A 1 193 ? -10.612 -8.167 8.411 1.00 96.69 193 ASN A C 1
ATOM 1624 O O . ASN A 1 193 ? -9.731 -8.513 9.202 1.00 96.69 193 ASN A O 1
ATOM 1628 N N . TRP A 1 194 ? -10.338 -7.471 7.306 1.00 97.62 194 TRP A N 1
ATOM 1629 C CA . TRP A 1 194 ? -8.979 -7.033 6.986 1.00 97.62 194 TRP A CA 1
ATOM 1630 C C . TRP A 1 194 ? -8.463 -6.013 8.003 1.00 97.62 194 TRP A C 1
ATOM 1632 O O . TRP A 1 194 ? -7.340 -6.135 8.490 1.00 97.62 194 TRP A O 1
ATOM 1642 N N . LEU A 1 195 ? -9.305 -5.052 8.384 1.00 97.69 195 LEU A N 1
ATOM 1643 C CA . LEU A 1 195 ? -8.960 -4.014 9.347 1.00 97.69 195 LEU A CA 1
ATOM 1644 C C . LEU A 1 195 ? -8.802 -4.560 10.769 1.00 97.69 195 LEU A C 1
ATOM 1646 O O . LEU A 1 195 ? -7.897 -4.114 11.466 1.00 97.69 195 LEU A O 1
ATOM 1650 N N . LYS A 1 196 ? -9.587 -5.563 11.188 1.00 96.50 196 LYS A N 1
ATOM 1651 C CA . LYS A 1 196 ? -9.389 -6.250 12.480 1.00 96.50 196 LYS A CA 1
ATOM 1652 C C . LYS A 1 196 ? -7.976 -6.831 12.598 1.00 96.50 196 LYS A C 1
ATOM 1654 O O . LYS A 1 196 ? -7.375 -6.758 13.665 1.00 96.50 196 LYS A O 1
ATOM 1659 N N . LEU A 1 197 ? -7.411 -7.359 11.507 1.00 95.38 197 LEU A N 1
ATOM 1660 C CA . LEU A 1 197 ? -6.010 -7.790 11.491 1.00 95.38 197 LEU A CA 1
ATOM 1661 C C . LEU A 1 197 ? -5.050 -6.597 11.570 1.00 95.38 197 LEU A C 1
ATOM 1663 O O . LEU A 1 197 ? -4.145 -6.606 12.400 1.00 95.38 197 LEU A O 1
ATOM 1667 N N . SER A 1 198 ? -5.255 -5.566 10.744 1.00 96.06 198 SER A N 1
ATOM 1668 C CA . SER A 1 198 ? -4.416 -4.358 10.745 1.00 96.06 198 SER A CA 1
ATOM 1669 C C . SER A 1 198 ? -4.339 -3.682 12.112 1.00 96.06 198 SER A C 1
ATOM 1671 O O . SER A 1 198 ? -3.271 -3.236 12.528 1.00 96.06 198 SER A O 1
ATOM 1673 N N . VAL A 1 199 ? -5.457 -3.654 12.833 1.00 95.00 199 VAL A N 1
ATOM 1674 C CA . VAL A 1 199 ? -5.578 -3.061 14.164 1.00 95.00 199 VAL A CA 1
ATOM 1675 C C . VAL A 1 199 ? -4.653 -3.728 15.189 1.00 95.00 199 VAL A C 1
ATOM 1677 O O . VAL A 1 199 ? -4.059 -3.028 16.007 1.00 95.00 199 VAL A O 1
ATOM 1680 N N . LYS A 1 200 ? -4.443 -5.048 15.110 1.00 93.94 200 LYS A N 1
ATOM 1681 C CA . LYS A 1 200 ? -3.540 -5.778 16.024 1.00 93.94 200 LYS A CA 1
ATOM 1682 C C . LYS A 1 200 ? -2.089 -5.313 15.921 1.00 93.94 200 LYS A C 1
ATOM 1684 O O . LYS A 1 200 ? -1.357 -5.351 16.904 1.00 93.94 200 LYS A O 1
ATOM 1689 N N . TYR A 1 201 ? -1.695 -4.828 14.746 1.00 95.00 201 TYR A N 1
ATOM 1690 C CA . TYR A 1 201 ? -0.341 -4.359 14.454 1.00 95.00 201 TYR A CA 1
ATOM 1691 C C . TYR A 1 201 ? -0.277 -2.835 14.263 1.00 95.00 201 TYR A C 1
ATOM 1693 O O . TYR A 1 201 ? 0.721 -2.300 13.779 1.00 95.00 201 TYR A O 1
ATOM 1701 N N . ILE A 1 202 ? -1.317 -2.088 14.649 1.00 93.69 202 ILE A N 1
ATOM 1702 C CA . ILE A 1 202 ? -1.441 -0.658 14.318 1.00 93.69 202 ILE A CA 1
ATOM 1703 C C . ILE A 1 202 ? -0.324 0.216 14.912 1.00 93.69 202 ILE A C 1
ATOM 1705 O O . ILE A 1 202 ? 0.044 1.248 14.350 1.00 93.69 202 ILE A O 1
ATOM 1709 N N . GLN A 1 203 ? 0.261 -0.222 16.029 1.00 91.69 203 GLN A N 1
ATOM 1710 C CA . GLN A 1 203 ? 1.365 0.472 16.695 1.00 91.69 203 GLN A CA 1
ATOM 1711 C C . GLN A 1 203 ? 2.733 0.186 16.071 1.00 91.69 203 GLN A C 1
ATOM 1713 O O . GLN A 1 203 ? 3.640 0.992 16.250 1.00 91.69 203 GLN A O 1
ATOM 1718 N N . VAL A 1 204 ? 2.882 -0.907 15.311 1.00 91.81 204 VAL A N 1
ATOM 1719 C CA . VAL A 1 204 ? 4.174 -1.336 14.742 1.00 91.81 204 VAL A CA 1
ATOM 1720 C C . VAL A 1 204 ? 4.789 -0.253 13.851 1.00 91.81 204 VAL A C 1
ATOM 1722 O O . VAL A 1 204 ? 6.004 -0.090 13.849 1.00 91.81 204 VAL A O 1
ATOM 1725 N N . ASN A 1 205 ? 3.958 0.519 13.141 1.00 87.44 205 ASN A N 1
ATOM 1726 C CA . ASN A 1 205 ? 4.404 1.644 12.316 1.00 87.44 205 ASN A CA 1
ATOM 1727 C C . ASN A 1 205 ? 3.742 2.981 12.709 1.00 87.44 205 ASN A C 1
ATOM 1729 O O . ASN A 1 205 ? 3.546 3.856 11.872 1.00 87.44 205 ASN A O 1
ATOM 1733 N N . PHE A 1 206 ? 3.357 3.134 13.985 1.00 89.94 206 PHE A N 1
ATOM 1734 C CA . PHE A 1 206 ? 2.768 4.367 14.540 1.00 89.94 206 PHE A CA 1
ATOM 1735 C C . PHE A 1 206 ? 1.532 4.893 13.782 1.00 89.94 206 PHE A C 1
ATOM 1737 O O . PHE A 1 206 ? 1.296 6.099 13.691 1.00 89.94 206 PHE A O 1
ATOM 1744 N N . ASN A 1 207 ? 0.701 3.990 13.257 1.00 93.94 207 ASN A N 1
ATOM 1745 C CA . ASN A 1 207 ? -0.406 4.338 12.362 1.00 93.94 207 ASN A CA 1
ATOM 1746 C C . ASN A 1 207 ? -1.690 4.758 13.079 1.00 93.94 207 ASN A C 1
ATOM 1748 O O . ASN A 1 207 ? -2.628 5.248 12.451 1.00 93.94 207 ASN A O 1
ATOM 1752 N N . THR A 1 208 ? -1.717 4.626 14.399 1.00 94.31 208 THR A N 1
ATOM 1753 C CA . THR A 1 208 ? -2.874 4.906 15.248 1.00 94.31 208 THR A CA 1
ATOM 1754 C C . THR A 1 208 ? -3.504 6.288 15.027 1.00 94.31 208 THR A C 1
ATOM 1756 O O . THR A 1 208 ? -4.722 6.336 14.864 1.00 94.31 208 THR A O 1
ATOM 1759 N N . PRO A 1 209 ? -2.757 7.413 14.962 1.00 93.75 209 PRO A N 1
ATOM 1760 C CA . PRO A 1 209 ? -3.371 8.722 14.726 1.00 93.75 209 PRO A CA 1
ATOM 1761 C C . PRO A 1 209 ? -4.115 8.803 13.388 1.00 93.75 209 PRO A C 1
ATOM 1763 O O . PRO A 1 209 ? -5.232 9.314 13.335 1.00 93.75 209 PRO A O 1
ATOM 1766 N N . PHE A 1 210 ? -3.516 8.260 12.323 1.00 94.31 210 PHE A N 1
ATOM 1767 C CA . PHE A 1 210 ? -4.129 8.221 10.995 1.00 94.31 210 PHE A CA 1
ATOM 1768 C C . PHE A 1 210 ? -5.351 7.310 10.977 1.00 94.31 210 PHE A C 1
ATOM 1770 O O . PHE A 1 210 ? -6.377 7.673 10.410 1.00 94.31 210 PHE A O 1
ATOM 1777 N N . PHE A 1 211 ? -5.261 6.153 11.635 1.00 96.50 211 PHE A N 1
ATOM 1778 C CA . PHE A 1 211 ? -6.371 5.218 11.720 1.00 96.50 211 PHE A CA 1
ATOM 1779 C C . PHE A 1 211 ? -7.583 5.844 12.406 1.00 96.50 211 PHE A C 1
ATOM 1781 O O . PHE A 1 211 ? -8.668 5.771 11.849 1.00 96.50 211 PHE A O 1
ATOM 1788 N N . ILE A 1 212 ? -7.407 6.533 13.539 1.00 97.38 212 ILE A N 1
ATOM 1789 C CA . ILE A 1 212 ? -8.51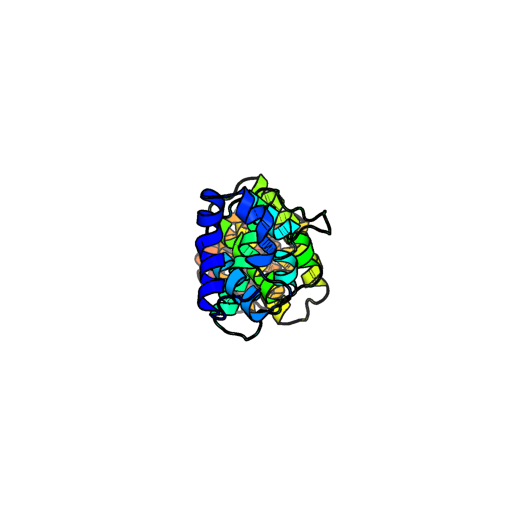0 7.228 14.224 1.00 97.38 212 ILE A CA 1
ATOM 1790 C C . ILE A 1 212 ? -9.116 8.332 13.354 1.00 97.38 212 ILE A C 1
ATOM 1792 O O . ILE A 1 212 ? -10.337 8.435 13.260 1.00 97.38 212 ILE A O 1
ATOM 1796 N N . GLU A 1 213 ? -8.285 9.145 12.698 1.00 96.62 213 GLU A N 1
ATOM 1797 C CA . GLU A 1 213 ? -8.766 10.190 11.787 1.00 96.62 213 GLU A CA 1
ATOM 1798 C C . GLU A 1 213 ? -9.590 9.607 10.632 1.00 96.62 213 GLU A C 1
ATOM 1800 O O . GLU A 1 213 ? -10.630 10.154 10.272 1.00 96.62 213 GLU A O 1
ATOM 1805 N N . TYR A 1 214 ? -9.149 8.493 10.047 1.00 96.19 214 TYR A N 1
ATOM 1806 C CA . TYR A 1 214 ? -9.875 7.857 8.952 1.00 96.19 214 TYR A CA 1
ATOM 1807 C C . TYR A 1 214 ? -11.114 7.125 9.451 1.00 96.19 214 TYR A C 1
ATOM 1809 O O . TYR A 1 214 ? -12.150 7.219 8.810 1.00 96.19 214 TYR A O 1
ATOM 1817 N N . LEU A 1 215 ? -11.053 6.484 10.614 1.00 97.12 215 LEU A N 1
ATOM 1818 C CA . LEU A 1 215 ? -12.187 5.807 11.234 1.00 97.12 215 LEU A CA 1
ATOM 1819 C C . LEU A 1 215 ? -13.331 6.779 11.549 1.00 97.12 215 LEU A C 1
ATOM 1821 O O . LEU A 1 215 ? -14.487 6.446 11.306 1.00 97.12 215 LEU A O 1
ATOM 1825 N N . LEU A 1 216 ? -13.014 8.000 11.994 1.00 97.69 216 LEU A N 1
ATOM 1826 C CA . LEU A 1 216 ? -14.005 9.056 12.208 1.00 97.69 216 LEU A CA 1
ATOM 1827 C C . LEU A 1 216 ? -14.799 9.379 10.932 1.00 97.69 216 LEU A C 1
ATOM 1829 O O . LEU A 1 216 ? -16.016 9.524 10.997 1.00 97.69 216 LEU A O 1
ATOM 1833 N N . LYS A 1 217 ? -14.149 9.410 9.760 1.00 96.19 217 LYS A N 1
ATOM 1834 C CA . LYS A 1 217 ? -14.831 9.671 8.475 1.00 96.19 217 LYS A CA 1
ATOM 1835 C C . LYS A 1 217 ? -15.883 8.614 8.127 1.00 96.19 217 LYS A C 1
ATOM 1837 O O . LYS A 1 217 ? -16.799 8.906 7.368 1.00 96.19 217 LYS A O 1
ATOM 1842 N N . HIS A 1 218 ? -15.758 7.414 8.694 1.00 97.44 218 HIS A N 1
ATOM 1843 C CA . HIS A 1 218 ? -16.679 6.289 8.506 1.00 97.44 218 HIS A CA 1
ATOM 1844 C C . HIS A 1 218 ? -17.687 6.132 9.647 1.00 97.44 218 HIS A C 1
ATOM 1846 O O . HIS A 1 218 ? -18.559 5.270 9.574 1.00 97.44 218 HIS A O 1
ATOM 1852 N N . ALA A 1 219 ? -17.586 6.933 10.712 1.00 96.94 219 ALA A N 1
ATOM 1853 C CA . ALA A 1 219 ? -18.391 6.744 11.917 1.00 96.94 219 ALA A CA 1
ATOM 1854 C C . ALA A 1 219 ? -19.893 6.886 11.644 1.00 96.94 219 ALA A C 1
ATOM 1856 O O . ALA A 1 219 ? -20.674 6.141 12.222 1.00 96.94 219 ALA A O 1
ATOM 1857 N N . SER A 1 220 ? -20.298 7.782 10.740 1.00 95.38 220 SER A N 1
ATOM 1858 C CA . SER A 1 220 ? -21.716 7.967 10.401 1.00 95.38 220 SER A CA 1
ATOM 1859 C C . SER A 1 220 ? -22.227 6.964 9.362 1.00 95.38 220 SER A C 1
ATOM 1861 O O . SER A 1 220 ? -23.388 6.578 9.414 1.00 95.38 220 SER A O 1
ATOM 1863 N N . SER A 1 221 ? -21.388 6.525 8.414 1.00 95.31 221 SER A N 1
ATOM 1864 C CA . SER A 1 221 ? -21.795 5.590 7.349 1.00 95.31 221 SER A CA 1
ATOM 1865 C C . SER A 1 221 ? -21.718 4.122 7.774 1.00 95.31 221 SER A C 1
ATOM 1867 O O . SER A 1 221 ? -22.410 3.271 7.225 1.00 95.31 221 SER A O 1
ATOM 1869 N N . SER A 1 222 ? -20.861 3.789 8.738 1.00 96.25 222 SER A N 1
ATOM 1870 C CA . SER A 1 222 ? -20.640 2.422 9.219 1.00 96.25 222 SER A CA 1
ATOM 1871 C C . SER A 1 222 ? -20.466 2.377 10.749 1.00 96.25 222 SER A C 1
ATOM 1873 O O . SER A 1 222 ? -19.470 1.827 11.228 1.00 96.25 222 SER A O 1
ATOM 1875 N N . PRO A 1 223 ? -21.414 2.922 11.541 1.00 97.00 223 PRO A N 1
ATOM 1876 C CA . PRO A 1 223 ? -21.242 3.146 12.981 1.00 97.00 223 PRO A CA 1
ATOM 1877 C C . PRO A 1 223 ? -20.942 1.862 13.761 1.00 97.00 223 PRO A C 1
ATOM 1879 O O . PRO A 1 223 ? -19.981 1.811 14.523 1.00 97.00 223 PRO A O 1
ATOM 1882 N N . GLU A 1 224 ? -21.707 0.794 13.536 1.00 97.75 224 GLU A N 1
ATOM 1883 C CA . GLU A 1 224 ? -21.503 -0.495 14.213 1.00 97.75 224 GLU A CA 1
ATOM 1884 C C . GLU A 1 224 ? -20.083 -1.039 13.988 1.00 97.75 224 GLU A C 1
ATOM 1886 O O . GLU A 1 224 ? -19.352 -1.315 14.939 1.00 97.75 224 GLU A O 1
ATOM 1891 N N . LYS A 1 225 ? -19.641 -1.080 12.726 1.00 98.38 225 LYS A N 1
ATOM 1892 C CA . LYS A 1 225 ? -18.322 -1.594 12.328 1.00 98.38 225 LYS A CA 1
ATOM 1893 C C . LYS A 1 225 ? -17.174 -0.716 12.809 1.00 98.38 225 LYS A C 1
ATOM 1895 O O . LYS A 1 225 ? -16.124 -1.232 13.192 1.00 98.38 225 LYS A O 1
ATOM 1900 N N . VAL A 1 226 ? -17.365 0.603 12.818 1.00 98.25 226 VAL A N 1
ATOM 1901 C CA . VAL A 1 226 ? -16.413 1.543 13.420 1.00 98.25 226 VAL A CA 1
ATOM 1902 C C . VAL A 1 226 ? -16.236 1.240 14.901 1.00 98.25 226 VAL A C 1
ATOM 1904 O O . VAL A 1 226 ? -15.105 1.116 15.372 1.00 98.25 226 VAL A O 1
ATOM 1907 N N . GLY A 1 227 ? -17.339 1.066 15.624 1.00 98.06 227 GLY A N 1
ATOM 1908 C CA . GLY A 1 227 ? -17.306 0.725 17.036 1.00 98.06 227 GLY A CA 1
ATOM 1909 C C . GLY A 1 227 ? -16.654 -0.637 17.307 1.00 98.06 227 GLY A C 1
ATOM 1910 O O . GLY A 1 227 ? -15.844 -0.754 18.228 1.00 98.06 227 GLY A O 1
ATOM 1911 N N . GLU A 1 228 ? -16.919 -1.645 16.472 1.00 98.38 228 GLU A N 1
ATOM 1912 C CA . GLU A 1 228 ? -16.240 -2.945 16.541 1.00 98.38 228 GLU A CA 1
ATOM 1913 C C . GLU A 1 228 ? -14.724 -2.837 16.356 1.00 98.38 228 GLU A C 1
ATOM 1915 O O . GLU A 1 228 ? -13.967 -3.391 17.155 1.00 98.38 228 GLU A O 1
ATOM 1920 N N . LEU A 1 229 ? -14.265 -2.117 15.327 1.00 98.38 229 LEU A N 1
ATOM 1921 C CA . LEU A 1 229 ? -12.836 -1.902 15.080 1.00 98.38 229 LEU A CA 1
ATOM 1922 C C . LEU A 1 229 ? -12.171 -1.147 16.227 1.00 98.38 229 LEU A C 1
ATOM 1924 O O . LEU A 1 229 ? -11.042 -1.462 16.606 1.00 98.38 229 LEU A O 1
ATOM 1928 N N . TYR A 1 230 ? -12.877 -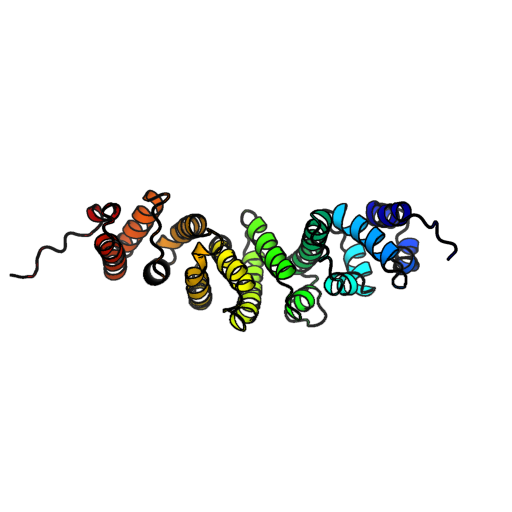0.172 16.801 1.00 97.94 230 TYR A N 1
ATOM 1929 C CA . TYR A 1 230 ? -12.385 0.565 17.953 1.00 97.94 230 TYR A CA 1
ATOM 1930 C C . TYR A 1 230 ? -12.206 -0.363 19.160 1.00 97.94 230 TYR A C 1
ATOM 1932 O O . TYR A 1 230 ? -11.154 -0.351 19.797 1.00 97.94 230 TYR A O 1
ATOM 1940 N N . ILE A 1 231 ? -13.192 -1.213 19.458 1.00 98.25 231 ILE A N 1
ATOM 1941 C CA . ILE A 1 231 ? -13.088 -2.206 20.535 1.00 98.25 231 ILE A CA 1
ATOM 1942 C C . ILE A 1 231 ? -11.939 -3.187 20.271 1.00 98.25 231 ILE A C 1
ATOM 1944 O O . ILE A 1 231 ? -11.175 -3.470 21.192 1.00 98.25 231 ILE A O 1
ATOM 1948 N N . GLU A 1 232 ? -11.775 -3.682 19.041 1.00 97.94 232 GLU A N 1
ATOM 1949 C CA . GLU A 1 232 ? -10.671 -4.588 18.680 1.00 97.94 232 GLU A CA 1
ATOM 1950 C C . GLU A 1 232 ? -9.299 -3.943 18.950 1.00 97.94 232 GLU A C 1
ATOM 1952 O O . GLU A 1 232 ? -8.372 -4.591 19.444 1.00 97.94 232 GLU A O 1
ATOM 1957 N N . MET A 1 233 ? -9.183 -2.638 18.701 1.00 96.94 233 MET A N 1
ATOM 1958 C CA . MET A 1 233 ? -7.977 -1.865 18.993 1.00 96.94 233 MET A CA 1
ATOM 1959 C C . MET A 1 233 ? -7.715 -1.783 20.498 1.00 96.94 233 MET A C 1
ATOM 1961 O O . MET A 1 233 ? -6.598 -2.053 20.944 1.00 96.94 233 MET A O 1
ATOM 1965 N N . LEU A 1 234 ? -8.742 -1.487 21.296 1.00 97.00 234 LEU A N 1
ATOM 1966 C CA . LEU A 1 234 ? -8.615 -1.448 22.754 1.00 97.00 234 LEU A CA 1
ATOM 1967 C C . LEU A 1 234 ? -8.298 -2.833 23.348 1.00 97.00 234 LEU A C 1
ATOM 1969 O O . LEU A 1 234 ? -7.488 -2.934 24.273 1.00 97.00 234 LEU A O 1
ATOM 1973 N N . ASN A 1 235 ? -8.882 -3.903 22.794 1.00 96.44 235 ASN A N 1
ATOM 1974 C CA . ASN A 1 235 ? -8.578 -5.294 23.154 1.00 96.44 235 ASN A CA 1
ATOM 1975 C C . ASN A 1 235 ? -7.119 -5.655 22.849 1.00 96.44 235 ASN A C 1
ATOM 1977 O O . ASN A 1 235 ? -6.503 -6.414 23.592 1.00 96.44 235 ASN A O 1
ATOM 1981 N N . SER A 1 236 ? -6.540 -5.052 21.809 1.00 93.75 236 SER A N 1
ATOM 1982 C CA . SER A 1 236 ? -5.112 -5.158 21.474 1.00 93.75 236 SER A CA 1
ATOM 1983 C C . SER A 1 236 ? -4.218 -4.288 22.377 1.00 93.75 236 SER A C 1
ATOM 1985 O O . SER A 1 236 ? -3.060 -4.031 22.060 1.00 93.75 236 SER A O 1
ATOM 1987 N N . ASN A 1 237 ? -4.754 -3.811 23.508 1.00 94.38 237 ASN A N 1
ATOM 1988 C CA . ASN A 1 237 ? -4.111 -2.923 24.476 1.00 94.38 237 ASN A CA 1
ATOM 1989 C C . ASN A 1 237 ? -3.629 -1.585 23.879 1.00 94.38 237 ASN A C 1
ATOM 1991 O O . ASN A 1 237 ? -2.718 -0.944 24.407 1.00 94.38 237 ASN A O 1
ATOM 1995 N N . VAL A 1 238 ? -4.263 -1.131 22.796 1.00 95.12 238 VAL A N 1
ATOM 1996 C CA . VAL A 1 238 ? -3.973 0.156 22.166 1.00 95.12 238 VAL A CA 1
ATOM 1997 C C . VAL A 1 238 ? -5.005 1.178 22.620 1.00 95.12 238 VAL A C 1
ATOM 1999 O O . VAL A 1 238 ? -6.158 1.110 22.222 1.00 95.12 238 VAL A O 1
ATOM 2002 N N . TYR A 1 239 ? -4.575 2.155 23.422 1.00 95.56 239 TYR A N 1
ATOM 2003 C CA . TYR A 1 239 ? -5.429 3.224 23.958 1.00 95.56 239 TYR A CA 1
ATOM 2004 C C . TYR A 1 239 ? -4.969 4.593 23.438 1.00 95.56 239 TYR A C 1
ATOM 2006 O O . TYR A 1 239 ? -4.167 5.262 24.100 1.00 95.56 239 TYR A O 1
ATOM 2014 N N . PRO A 1 240 ? -5.436 5.025 22.249 1.00 92.88 240 PRO A N 1
ATOM 2015 C CA . PRO A 1 240 ? -5.081 6.325 21.691 1.00 92.88 240 PRO A CA 1
ATOM 2016 C C . PRO A 1 240 ? -5.511 7.467 22.615 1.00 92.88 240 PRO A C 1
ATOM 2018 O O . PRO A 1 240 ? -6.602 7.433 23.186 1.00 92.88 240 PRO A O 1
ATOM 2021 N N . LYS A 1 241 ? -4.644 8.478 22.735 1.00 89.75 241 LYS A N 1
ATOM 2022 C CA . LYS A 1 241 ? -4.874 9.711 23.516 1.00 89.75 241 LYS A CA 1
ATOM 2023 C C . LYS A 1 241 ? -4.555 10.989 22.746 1.00 89.75 241 LYS A C 1
ATOM 2025 O O . LYS A 1 241 ? -4.831 12.080 23.224 1.00 89.75 241 LYS A O 1
ATOM 2030 N N . TYR A 1 242 ? -3.911 10.862 21.593 1.00 87.62 242 TYR A N 1
ATOM 2031 C CA . TYR A 1 242 ? -3.615 11.991 20.725 1.00 87.62 242 TYR A CA 1
ATOM 2032 C C . TYR A 1 242 ? -4.877 12.375 19.944 1.00 87.62 242 TYR A C 1
ATOM 2034 O O . TYR A 1 242 ? -5.569 11.476 19.470 1.00 87.62 242 TYR A O 1
ATOM 2042 N N . LYS A 1 243 ? -5.159 13.683 19.817 1.00 88.00 243 LYS A N 1
ATOM 2043 C CA . LYS A 1 243 ? -6.404 14.226 19.231 1.00 88.00 243 LYS A CA 1
ATOM 2044 C C . LYS A 1 243 ? -7.654 13.572 19.831 1.00 88.00 243 LYS A C 1
ATOM 2046 O O . LYS A 1 243 ? -8.416 12.890 19.145 1.00 88.00 243 LYS A O 1
ATOM 2051 N N . MET A 1 244 ? -7.831 13.741 21.144 1.00 92.31 244 MET A N 1
ATOM 2052 C CA . MET A 1 244 ? -8.955 13.153 21.885 1.00 92.31 244 MET A CA 1
ATOM 2053 C C . MET A 1 244 ? -10.308 13.576 21.312 1.00 92.31 244 MET A C 1
ATOM 2055 O O . MET A 1 244 ? -11.271 12.829 21.435 1.00 92.31 244 MET A O 1
ATOM 2059 N N . GLU A 1 245 ? -10.376 14.738 20.670 1.00 94.31 245 GLU A N 1
ATOM 2060 C CA . GLU A 1 245 ? -11.564 15.288 20.023 1.00 94.31 245 GLU A CA 1
ATOM 2061 C C . GLU A 1 245 ? -12.124 14.313 18.981 1.00 94.31 245 GLU A C 1
ATOM 2063 O O . GLU A 1 245 ? -13.316 14.027 19.010 1.00 94.31 245 GLU A O 1
ATOM 2068 N N . ASN A 1 246 ? -11.266 13.695 18.159 1.00 96.56 246 ASN A N 1
ATOM 2069 C CA . ASN A 1 246 ? -11.700 12.702 17.171 1.00 96.56 246 ASN A CA 1
ATOM 2070 C C . ASN A 1 246 ? -12.329 11.473 17.843 1.00 96.56 246 ASN A C 1
ATOM 2072 O O . ASN A 1 246 ? -13.303 10.911 17.355 1.00 96.56 246 ASN A O 1
ATOM 2076 N N . ILE A 1 247 ? -11.768 11.044 18.976 1.00 96.75 247 ILE A N 1
ATOM 2077 C CA . ILE A 1 247 ? -12.262 9.887 19.733 1.00 96.75 247 ILE A CA 1
ATOM 2078 C C . ILE A 1 247 ? -13.618 10.213 20.362 1.00 96.75 247 ILE A C 1
ATOM 2080 O O . ILE A 1 247 ? -14.547 9.411 20.309 1.00 96.75 247 ILE A O 1
ATOM 2084 N N . GLN A 1 248 ? -13.730 11.403 20.952 1.00 96.12 248 GLN A N 1
ATOM 2085 C CA . GLN A 1 248 ? -14.972 11.909 21.523 1.00 96.12 248 GLN A CA 1
ATOM 2086 C C . GLN A 1 248 ? -16.071 12.006 20.462 1.00 96.12 248 GLN A C 1
ATOM 2088 O O . GLN A 1 248 ? -17.202 11.599 20.717 1.00 96.12 248 GLN A O 1
ATOM 2093 N N . GLU A 1 249 ? -15.730 12.495 19.271 1.00 97.06 249 GLU A N 1
ATOM 2094 C CA . GLU A 1 249 ? -16.654 12.613 18.149 1.00 97.06 249 GLU A CA 1
ATOM 2095 C C . GLU A 1 249 ? -17.120 11.242 17.648 1.00 97.06 249 GLU A C 1
ATOM 2097 O O . GLU A 1 249 ? -18.323 11.040 17.506 1.00 97.06 249 GLU A O 1
ATOM 2102 N N . ILE A 1 250 ? -16.215 10.262 17.499 1.00 97.69 250 ILE A N 1
ATOM 2103 C CA . ILE A 1 250 ? -16.593 8.871 17.188 1.00 97.69 250 ILE A CA 1
ATOM 2104 C C . ILE A 1 250 ? -17.610 8.359 18.213 1.00 97.69 250 ILE A C 1
ATOM 2106 O O . ILE A 1 250 ? -18.678 7.883 17.837 1.00 97.69 250 ILE A O 1
ATOM 2110 N N . VAL A 1 251 ? -17.313 8.480 19.510 1.00 97.38 251 VAL A N 1
ATOM 2111 C CA . VAL A 1 251 ? -18.206 8.011 20.583 1.00 97.38 251 VAL A CA 1
ATOM 2112 C C . VAL A 1 251 ? -19.566 8.714 20.533 1.00 97.38 251 VAL A C 1
ATOM 2114 O O . VAL A 1 251 ? -20.599 8.063 20.687 1.00 97.38 251 VAL A O 1
ATOM 2117 N N . GLN A 1 252 ? -19.591 10.021 20.273 1.00 96.56 252 GLN A N 1
ATOM 2118 C CA . GLN A 1 252 ? -20.833 10.778 20.136 1.00 96.56 252 GLN A CA 1
ATOM 2119 C C . GLN A 1 252 ? -21.663 10.309 18.935 1.00 96.56 252 GLN A C 1
ATOM 2121 O O . GLN A 1 252 ? -22.876 10.130 19.069 1.00 96.56 252 GLN A O 1
ATOM 2126 N N . ILE A 1 253 ? -21.025 10.083 17.783 1.00 97.31 253 ILE A N 1
ATOM 2127 C CA . ILE A 1 253 ? -21.690 9.555 16.587 1.00 97.31 253 ILE A CA 1
ATOM 2128 C C . ILE A 1 253 ? -22.285 8.177 16.886 1.00 97.31 253 ILE A C 1
ATOM 2130 O O . ILE A 1 253 ? -23.451 7.949 16.581 1.00 97.31 253 ILE A O 1
ATOM 2134 N N . LEU A 1 254 ? -21.559 7.296 17.581 1.00 97.56 254 LEU A N 1
ATOM 2135 C CA . LEU A 1 254 ? -22.081 5.984 17.976 1.00 97.56 254 LEU A CA 1
ATOM 2136 C C . LEU A 1 254 ? -23.362 6.089 18.824 1.00 97.56 254 LEU A C 1
ATOM 2138 O O . LEU A 1 254 ? -24.314 5.353 18.572 1.00 97.56 254 LEU A O 1
ATOM 2142 N N . TYR A 1 255 ? -23.443 7.016 19.787 1.00 95.75 255 TYR A N 1
ATOM 2143 C CA . TYR A 1 255 ? -24.689 7.241 20.538 1.00 95.75 255 TYR A CA 1
ATOM 2144 C C . TYR A 1 255 ? -25.825 7.785 19.665 1.00 95.75 255 TYR A C 1
ATOM 2146 O O . TYR A 1 255 ? -26.981 7.385 19.836 1.00 95.75 255 TYR A O 1
ATOM 2154 N N . ASN A 1 256 ? -25.515 8.707 18.752 1.00 95.75 256 ASN A N 1
ATOM 2155 C CA . ASN A 1 256 ? -26.505 9.304 17.855 1.00 95.75 256 ASN A CA 1
ATOM 2156 C C . ASN A 1 256 ? -27.091 8.249 16.902 1.00 95.75 256 ASN A C 1
ATOM 2158 O O . ASN A 1 256 ? -28.306 8.187 16.724 1.00 95.75 256 ASN A O 1
ATOM 2162 N N . GLU A 1 257 ? -26.245 7.344 16.410 1.00 96.50 257 GLU A N 1
ATOM 2163 C CA . GLU A 1 257 ? -26.603 6.214 15.545 1.00 96.50 257 GLU A CA 1
ATOM 2164 C C . GLU A 1 257 ? -27.108 4.981 16.322 1.00 96.50 257 GLU A C 1
ATOM 2166 O O . GLU A 1 257 ? -27.146 3.864 15.805 1.00 96.50 257 GLU A O 1
ATOM 2171 N N . LYS A 1 258 ? -27.521 5.167 17.586 1.00 95.69 258 LYS A N 1
ATOM 2172 C CA . LYS A 1 258 ? -28.127 4.144 18.463 1.00 95.69 258 LYS A CA 1
ATOM 2173 C C . LYS A 1 258 ? -27.222 2.943 18.788 1.00 95.69 258 LYS A C 1
ATOM 2175 O O . LYS A 1 258 ? -27.706 1.950 19.333 1.00 95.69 258 LYS A O 1
ATOM 2180 N N . GLN A 1 259 ? -25.910 3.051 18.585 1.00 97.19 259 GLN A N 1
ATOM 2181 C CA . GLN A 1 259 ? -24.899 2.053 18.964 1.00 97.19 259 GLN A CA 1
ATOM 2182 C C . GLN A 1 259 ? -24.476 2.174 20.440 1.00 97.19 259 GLN A C 1
ATOM 2184 O O . GLN A 1 259 ? -23.297 2.073 20.785 1.00 97.19 259 GLN A O 1
ATOM 2189 N N . ASN A 1 260 ? -25.444 2.384 21.340 1.00 95.00 260 ASN A N 1
ATOM 2190 C CA . ASN A 1 260 ? -25.194 2.745 22.743 1.00 95.00 260 ASN A CA 1
ATOM 2191 C C . ASN A 1 260 ? -24.315 1.718 23.469 1.00 95.00 260 ASN A C 1
ATOM 2193 O O . ASN A 1 260 ? -23.332 2.092 24.090 1.00 95.00 260 ASN A O 1
ATOM 2197 N N . LYS A 1 261 ? -24.609 0.416 23.323 1.00 96.38 261 LYS A N 1
ATOM 2198 C CA . LYS A 1 261 ? -23.840 -0.655 23.985 1.00 96.38 261 LYS A CA 1
ATOM 2199 C C . LYS A 1 261 ? -22.362 -0.648 23.584 1.00 96.38 261 LYS A C 1
ATOM 2201 O O . LYS A 1 261 ? -21.498 -0.944 24.405 1.00 96.38 261 LYS A O 1
ATOM 2206 N N . ILE A 1 262 ? -22.079 -0.335 22.320 1.00 97.62 262 ILE A N 1
ATOM 2207 C CA . ILE A 1 262 ? -20.714 -0.267 21.798 1.00 97.62 262 ILE A CA 1
ATOM 2208 C C . ILE A 1 262 ? -20.013 0.986 22.333 1.00 97.62 262 ILE A C 1
ATOM 2210 O O . ILE A 1 262 ? -18.893 0.890 22.834 1.00 97.62 262 ILE A O 1
ATOM 2214 N N . ALA A 1 263 ? -20.691 2.136 22.298 1.00 97.00 263 ALA A N 1
ATOM 2215 C CA . ALA A 1 263 ? -20.177 3.391 22.841 1.00 97.00 263 ALA A CA 1
ATOM 2216 C C . ALA A 1 263 ? -19.878 3.292 24.350 1.00 97.00 263 ALA A C 1
ATOM 2218 O O . ALA A 1 263 ? -18.782 3.650 24.784 1.00 97.00 263 ALA A O 1
ATOM 2219 N N . ASP A 1 264 ? -20.802 2.726 25.132 1.00 95.56 264 ASP A N 1
ATOM 2220 C CA . ASP A 1 264 ? -20.639 2.474 26.568 1.00 95.56 264 ASP A CA 1
ATOM 2221 C C . ASP A 1 264 ? -19.426 1.576 26.830 1.00 95.56 264 ASP A C 1
ATOM 2223 O O . ASP A 1 264 ? -18.606 1.868 27.701 1.00 95.56 264 ASP A O 1
ATOM 2227 N N . LYS A 1 265 ? -19.259 0.506 26.042 1.00 97.25 265 LYS A N 1
ATOM 2228 C CA . LYS A 1 265 ? -18.111 -0.399 26.165 1.00 97.25 265 LYS A CA 1
ATOM 2229 C C . LYS A 1 265 ? -16.787 0.323 25.916 1.00 97.25 265 LYS A C 1
ATOM 2231 O O . LYS A 1 265 ? -15.859 0.144 26.700 1.00 97.25 265 LYS A O 1
ATOM 2236 N N . ILE A 1 266 ? -16.699 1.162 24.883 1.00 97.06 266 ILE A N 1
ATOM 2237 C CA . ILE A 1 266 ? -15.502 1.974 24.610 1.00 97.06 266 ILE A CA 1
ATOM 2238 C C . ILE A 1 266 ? -15.210 2.900 25.799 1.00 97.06 266 ILE A C 1
ATOM 2240 O O . ILE A 1 266 ? -14.086 2.910 26.303 1.00 97.06 266 ILE A O 1
ATOM 2244 N N . CYS A 1 267 ? -16.216 3.635 26.288 1.00 95.88 267 CYS A N 1
ATOM 2245 C CA . CYS A 1 267 ? -16.078 4.508 27.457 1.00 95.88 267 CYS A CA 1
ATOM 2246 C C . CYS A 1 267 ? -15.569 3.749 28.691 1.00 95.88 267 CYS A C 1
ATOM 2248 O O . CYS A 1 267 ? -14.630 4.208 29.344 1.00 95.88 267 CYS A O 1
ATOM 2250 N N . ASN A 1 268 ? -16.154 2.585 28.983 1.00 95.62 268 ASN A N 1
ATOM 2251 C CA . ASN A 1 268 ? -15.788 1.759 30.131 1.00 95.62 268 ASN A CA 1
ATOM 2252 C C . ASN A 1 268 ? -14.348 1.251 30.027 1.00 95.62 268 ASN A C 1
ATOM 2254 O O . ASN A 1 268 ? -13.591 1.409 30.978 1.00 95.62 268 ASN A O 1
ATOM 2258 N N . MET A 1 269 ? -13.927 0.748 28.862 1.00 96.94 269 MET A N 1
ATOM 2259 C CA . MET A 1 269 ? -12.548 0.287 28.647 1.00 96.94 269 MET A CA 1
ATOM 2260 C C . MET A 1 269 ? -11.525 1.416 28.859 1.00 96.94 269 MET A C 1
ATOM 2262 O O . MET A 1 269 ? -10.470 1.205 29.456 1.00 96.94 269 MET A O 1
ATOM 2266 N N . TYR A 1 270 ? -11.830 2.641 28.413 1.00 96.19 270 TYR A N 1
ATOM 2267 C CA . TYR A 1 270 ? -10.994 3.808 28.720 1.00 96.19 270 TYR A CA 1
ATOM 2268 C C . TYR A 1 270 ? -10.983 4.138 30.220 1.00 96.19 270 TYR A C 1
ATOM 2270 O O . TYR A 1 270 ? -9.914 4.400 30.776 1.00 96.19 270 TYR A O 1
ATOM 2278 N N . GLY A 1 271 ? -12.146 4.097 30.877 1.00 94.06 271 GLY A N 1
ATOM 2279 C CA . GLY A 1 271 ? -12.290 4.340 32.313 1.00 94.06 271 GLY A CA 1
ATOM 2280 C C . GLY A 1 271 ? -11.515 3.338 33.174 1.00 94.06 271 GLY A C 1
ATOM 2281 O O . GLY A 1 271 ? -10.811 3.746 34.094 1.00 94.06 271 GLY A O 1
ATOM 2282 N N . GLU A 1 272 ? -11.550 2.051 32.823 1.00 94.62 272 GLU A N 1
ATOM 2283 C CA . GLU A 1 272 ? -10.786 0.975 33.477 1.00 94.62 272 GLU A CA 1
ATOM 2284 C C . GLU A 1 272 ? -9.266 1.189 33.387 1.00 94.62 272 GLU A C 1
ATOM 2286 O O . GLU A 1 272 ? -8.521 0.784 34.278 1.00 94.62 272 GLU A O 1
ATOM 2291 N N . LYS A 1 273 ? -8.788 1.878 32.343 1.00 94.19 273 LYS A N 1
ATOM 2292 C CA . LYS A 1 273 ? -7.384 2.303 32.203 1.00 94.19 273 LYS A CA 1
ATOM 2293 C C . LYS A 1 273 ? -7.086 3.671 32.835 1.00 94.19 273 LYS A C 1
ATOM 2295 O O . LYS A 1 273 ? -5.972 4.177 32.691 1.00 94.19 273 LYS A O 1
ATOM 2300 N N . GLY A 1 274 ? -8.055 4.275 33.525 1.00 92.62 274 GLY A N 1
ATOM 2301 C CA . GLY A 1 274 ? -7.924 5.564 34.209 1.00 92.62 274 GLY A CA 1
ATOM 2302 C C . GLY A 1 274 ? -8.092 6.794 33.308 1.00 92.62 274 GLY A C 1
ATOM 2303 O O . GLY A 1 274 ? -7.734 7.902 33.710 1.00 92.62 274 GLY A O 1
ATOM 2304 N N . PHE A 1 275 ? -8.619 6.643 32.089 1.00 91.31 275 PHE A N 1
ATOM 2305 C CA . PHE A 1 275 ? -8.815 7.753 31.153 1.00 91.31 275 PHE A CA 1
ATOM 2306 C C . PHE A 1 275 ? -10.247 8.292 31.212 1.00 91.31 275 PHE A C 1
ATOM 2308 O O . PHE A 1 275 ? -11.188 7.681 30.719 1.00 91.31 275 PHE A O 1
ATOM 2315 N N . ASN A 1 276 ? -10.406 9.498 31.761 1.00 88.50 276 ASN A N 1
ATOM 2316 C CA . ASN A 1 276 ? -11.724 10.077 32.049 1.00 88.50 276 ASN A CA 1
ATOM 2317 C C . ASN A 1 276 ? -12.270 11.027 30.968 1.00 88.50 276 ASN A C 1
ATOM 2319 O O . ASN A 1 276 ? -13.350 11.590 31.140 1.00 88.50 276 ASN A O 1
ATOM 2323 N N . PHE A 1 277 ? -11.565 11.220 29.848 1.00 92.31 277 PHE A N 1
ATOM 2324 C CA . PHE A 1 277 ? -11.952 12.206 28.824 1.00 92.31 277 PHE A CA 1
ATOM 2325 C C . PHE A 1 277 ? -13.260 11.859 28.087 1.00 92.31 277 PHE A C 1
ATOM 2327 O O . PHE A 1 277 ? -13.865 12.740 27.475 1.00 92.31 277 PHE A O 1
ATOM 2334 N N . LEU A 1 278 ? -13.716 10.604 28.176 1.00 91.69 278 LEU A N 1
ATOM 2335 C CA . LEU A 1 278 ? -14.994 10.144 27.625 1.00 91.69 278 LEU A CA 1
ATOM 2336 C C . LEU A 1 278 ? -16.157 10.186 28.627 1.00 91.69 278 LEU A C 1
ATOM 2338 O O . LEU A 1 278 ? -17.311 10.056 28.228 1.00 91.69 278 LEU A O 1
ATOM 2342 N N . ARG A 1 279 ? -15.886 10.424 29.918 1.00 83.06 279 ARG A N 1
ATOM 2343 C CA . ARG A 1 279 ? -16.884 10.320 30.996 1.00 83.06 279 ARG A CA 1
ATOM 2344 C C . ARG A 1 279 ? -18.102 11.223 30.786 1.00 83.06 279 ARG A C 1
ATOM 2346 O O . ARG A 1 279 ? -19.204 10.844 31.157 1.00 83.06 279 ARG A O 1
ATOM 2353 N N . LYS A 1 280 ? -17.915 12.398 30.175 1.00 83.88 280 LYS A N 1
ATOM 2354 C CA . LYS A 1 280 ? -19.002 13.353 29.895 1.00 83.88 280 LYS A CA 1
ATOM 2355 C C . LYS A 1 280 ? -19.981 12.888 28.805 1.00 83.88 280 LYS A C 1
ATOM 2357 O O . LYS A 1 280 ? -21.073 13.435 28.731 1.00 83.88 280 LYS A O 1
ATOM 2362 N N . TYR A 1 281 ? -19.590 11.917 27.977 1.00 76.94 281 TYR A N 1
ATOM 2363 C CA . TYR A 1 281 ? -20.410 11.388 26.878 1.00 76.94 281 TYR A CA 1
ATOM 2364 C C . TYR A 1 281 ? -21.153 10.113 27.248 1.00 76.94 281 TYR A C 1
ATOM 2366 O O . TYR A 1 281 ? -22.087 9.732 26.550 1.00 76.94 281 TYR A O 1
ATOM 2374 N N . MET A 1 282 ? -20.751 9.451 28.334 1.00 70.69 282 MET A N 1
ATOM 2375 C CA . MET A 1 282 ? -21.509 8.330 28.863 1.00 70.69 282 MET A CA 1
ATOM 2376 C C . MET A 1 282 ? -22.912 8.836 29.190 1.00 70.69 282 MET A C 1
ATOM 2378 O O . MET A 1 282 ? -23.067 9.764 29.994 1.00 70.69 282 MET A O 1
ATOM 2382 N N . ARG A 1 283 ? -23.945 8.254 28.565 1.00 61.25 283 ARG A N 1
ATOM 2383 C CA . ARG A 1 283 ? -25.303 8.464 29.073 1.00 61.25 283 ARG A CA 1
ATOM 2384 C C . ARG A 1 283 ? -25.250 8.025 30.527 1.00 61.25 283 ARG A C 1
ATOM 2386 O O . ARG A 1 283 ? -24.760 6.934 30.802 1.00 61.25 283 ARG A O 1
ATOM 2393 N N . LYS A 1 284 ? -25.683 8.883 31.457 1.00 49.31 284 LYS A N 1
ATOM 2394 C CA . LYS A 1 284 ? -25.897 8.460 32.843 1.00 49.31 284 LYS A CA 1
ATOM 2395 C C . LYS A 1 284 ? -26.770 7.211 32.767 1.00 49.31 284 LYS A C 1
ATOM 2397 O O . LYS A 1 284 ? -27.965 7.319 32.513 1.00 49.31 284 LYS A O 1
ATOM 2402 N N . ILE A 1 285 ? -26.170 6.040 32.946 1.00 44.88 285 ILE A N 1
ATOM 2403 C CA . ILE A 1 285 ? -26.907 4.890 33.424 1.00 44.88 285 ILE A CA 1
ATOM 2404 C C . ILE A 1 285 ? -27.230 5.318 34.846 1.00 44.88 285 ILE A C 1
ATOM 2406 O O . ILE A 1 285 ? -26.376 5.278 35.732 1.00 44.88 285 ILE A O 1
ATOM 2410 N N . GLU A 1 286 ? -28.414 5.906 35.018 1.00 39.28 286 GLU A N 1
ATOM 2411 C CA . GLU A 1 286 ? -28.998 6.009 36.340 1.00 39.28 286 GLU A CA 1
ATOM 2412 C C . GLU A 1 286 ? -28.902 4.624 36.963 1.00 39.28 286 GLU A C 1
ATOM 2414 O O . GLU A 1 286 ? -29.202 3.611 36.329 1.00 39.28 286 GLU A O 1
ATOM 2419 N N . LEU A 1 287 ? -28.357 4.620 38.171 1.00 39.56 287 LEU A N 1
ATOM 2420 C CA . LEU A 1 287 ? -28.178 3.476 39.037 1.00 39.56 287 LEU A CA 1
ATOM 2421 C C . LEU A 1 287 ? -29.474 2.658 39.084 1.00 39.56 287 LEU A C 1
ATOM 2423 O O . LEU A 1 287 ? -30.356 2.940 39.886 1.00 39.56 287 LEU A O 1
ATOM 2427 N N . ILE A 1 288 ? -29.578 1.620 38.255 1.00 36.38 288 ILE A N 1
ATOM 2428 C CA . ILE A 1 288 ? -30.483 0.496 38.504 1.00 36.38 288 ILE A CA 1
ATOM 2429 C C . ILE A 1 288 ? -29.652 -0.574 39.209 1.00 36.38 288 ILE A C 1
ATOM 2431 O O . ILE A 1 288 ? -29.347 -1.630 38.670 1.00 36.38 288 ILE A O 1
ATOM 2435 N N . PHE A 1 289 ? -29.215 -0.222 40.412 1.00 36.53 289 PHE A N 1
ATOM 2436 C CA . PHE A 1 289 ? -28.910 -1.150 41.490 1.00 36.53 289 PHE A CA 1
ATOM 2437 C C . PHE A 1 289 ? -29.403 -0.469 42.768 1.00 36.53 289 PHE A C 1
ATOM 2439 O O . PHE A 1 289 ? -28.626 0.134 43.504 1.00 36.53 289 PHE A O 1
ATOM 2446 N N . ASN A 1 290 ? -30.724 -0.503 42.941 1.00 34.59 290 ASN A N 1
ATOM 2447 C CA . ASN A 1 290 ? -31.388 -0.475 44.240 1.00 34.59 290 ASN A CA 1
ATOM 2448 C C . ASN A 1 290 ? -32.073 -1.827 44.410 1.00 34.59 290 ASN A C 1
ATOM 2450 O O . ASN A 1 290 ? -32.724 -2.255 43.428 1.00 34.59 290 ASN A O 1
#

Foldseek 3Di:
DPDPPDLVVLLVCLLCVVVVCVVPVPVCLVCVCVSQVPVDCSSNVSNLLSNLQNCPDDDPVVLVSCLVVCSLVVVLVDCLPPPDPSSLSSLLSSLLSLVVCVLVPVADCVDCSRSLNSCLVDPDLSSLLSNLVNLLVCLVVADPSSLVSLVVVLVSLLVSLVVVVVPLSSLLSLLSVLLCLSRHQEQDPVNLVSLLSNLLSVPSNDNVVSNLVSLLSHCQVYVLSSLVSLVSNVVSVHDDDPPVVSVLSSLLSCVVVVVLVSSLSSCVSCVVVVHCPNVVVNDPPPDPPD

Solvent-accessible surface area (backbone atoms only — not comparable to full-atom values): 16179 Å² total; per-residue (Å²): 126,96,59,82,85,53,52,66,59,24,21,47,52,23,48,41,39,69,59,51,34,71,76,36,51,68,59,40,67,77,38,46,62,69,61,39,30,79,94,37,62,69,43,21,49,33,6,49,47,21,30,44,70,64,48,89,69,82,53,65,69,59,50,52,52,38,48,77,67,43,51,53,59,52,54,74,71,47,79,62,68,88,76,42,76,64,34,55,51,43,50,41,34,51,44,48,54,38,51,50,34,38,74,80,59,81,26,44,84,86,38,75,86,22,64,54,26,47,58,64,73,65,74,45,70,67,60,53,44,37,49,56,51,56,58,56,73,40,51,92,70,72,43,74,71,54,34,52,51,48,54,56,48,46,54,53,51,48,59,58,42,60,77,47,54,83,40,69,72,40,29,36,46,40,14,54,54,42,57,50,55,59,52,53,85,68,72,48,75,68,54,47,57,54,40,54,56,12,44,69,29,20,69,74,61,67,35,52,68,58,37,53,60,37,44,42,76,32,23,84,77,26,36,69,62,41,44,50,49,51,46,52,23,46,74,58,72,48,78,90,68,76,68,51,65,54,56,50,48,36,42,51,41,19,47,74,73,68,36,44,74,54,32,50,49,51,44,48,58,37,43,78,73,72,45,63,91,45,60,85,72,51,74,81,75,71,82,88,79,126

Organism: NCBI:txid412755

Mean predicted aligned error: 5.53 Å

pLDDT: mean 91.07, std 11.58, range [34.59, 98.38]

Sequence (290 aa):
RETEPTLEFSVSLGKYLAYIYYLDKKWVTNNINRIFPKDNDLHWQAAFTGYLFYHNRINNDIYLLLRKNNHYIKAIQADFSDNTIIDSTILDRLVQHICVGYLIGWEKLVDDESLISQLLKKPNVNQLSAIVNFFLMQKDRLNDKLKTKVKTLWKKLFNILFMDKENPEYQKIISDLSKWLSLIDEIDEQILNWLKLSVKYIQVNFNTPFFIEYLLKHASSSPEKVGELYIEMLNSNVYPKYKMENIQEIVQILYNEKQNKIADKICNMYGEKGFNFLRKYMRKIELIFN

Nearest PDB structures (foldseek):
  7unk-assembly1_A  TM=4.120E-01  e=2.811E-01  Homo sapiens
  5xah-assembly2_B  TM=4.318E-01  e=4.867E-01  Homo sapiens
  5yvg-assembly1_A  TM=3.613E-01  e=2.811E-01  Homo sapiens
  7z8v-assembly1_D  TM=2.174E-01  e=3.059E-01  Homo sapiens
  4abn-assembly2_B  TM=2.693E-01  e=8.077E-01  Mus musculus

Radius of gyration: 24.18 Å; Cα contacts (8 Å, |Δi|>4): 310; chains: 1; bounding box: 64×32×80 Å

Secondary structure (DSSP, 8-state):
------HHHHHHHHHTHHHHHHH-HHHHHHHHHHHS-TT-HHHHHHHHHHHHHH-SS--HHHHHHHHHTTHHHHHHHS---S--HHHHHHHHHHHHHHHHHHHHTSS-TT-TTSHHHHHHHS--HHHHHHHHHHHHTTGGG--HHHHHHHHHHHHHHHHHHHHTTT-HHHHHHHHHHGGGGGG-SS--HHHHHHHHHHHHTTTTTT-HHHHHHHHHHTTTTSHHHHHHHHHHHHHTT----TTHHHHHHHHHHHHHTT-HHHHHHHHHHHHHTT--TTTTTS--------